Protein AF-A0A7C3MNR9-F1 (afdb_monomer_lite)

Sequence (258 aa):
MAAGQYAAAHRELATLLTNPQSLSPAELREARDDLCLTEHKIGAPEYPLAAQRQTCLIAAREPGSQSGPIVAAIEGSMRSAAANRVEQALRRNDVVEAEDAAIEYQALPGGDPALIADWSRRMWRIVHRMIVVPGTKRRHASVSRTVAKLRKRYEVQHRMTRAAFLRWVVEHGTVNRVPLYSEVSLGRSILKLAVRKSDLSTASLNLTRFTTVNDAMAARCGCDARTEVSVAETHFPLYLVTLDPEVGGSEALLLPHQ

Foldseek 3Di:
DDLVVLVVLLVVLVVVVVCLVVDDLVRSLVSLLSNLVSLLSNDPPVRDLVNSLVSLVVSVVRPPHPSVVVNVVSLVVLLVVLLVQLVVCLVVLNLASNVVSLVSNVVGPPRDLVSLQVSQVSNVVSVVVVPPPDDDVVVVVLLLVLLVVLLVVLVPLLPDDPVRLQVVLQVLCADPNRGQFPDWDDDLQEIETEGEPVCLVVCVVPQVSLQNSQSSSCNNNSDFHKYFYAHPVRRHTAWIWTDDSVVSTIDIDGDDYD

pLDDT: mean 91.64, std 8.65, range [46.69, 98.31]

Radius of gyration: 26.22 Å; chains: 1; bounding box: 56×40×69 Å

Structure (mmCIF, N/CA/C/O backbone):
data_AF-A0A7C3MNR9-F1
#
_entry.id   AF-A0A7C3MNR9-F1
#
loop_
_atom_site.group_PDB
_atom_site.id
_atom_site.type_symbol
_atom_site.label_atom_id
_atom_site.label_alt_id
_atom_site.label_comp_id
_atom_site.label_asym_id
_atom_site.label_entity_id
_atom_site.label_seq_id
_atom_site.pdbx_PDB_ins_code
_atom_site.Cartn_x
_atom_site.Cartn_y
_atom_site.Cartn_z
_atom_site.occupancy
_atom_site.B_iso_or_equiv
_atom_site.auth_seq_id
_atom_site.auth_comp_id
_atom_site.auth_asym_id
_atom_site.auth_atom_id
_atom_site.pdbx_PDB_model_num
ATOM 1 N N . MET A 1 1 ? -17.786 -15.259 36.373 1.00 52.50 1 MET A N 1
ATOM 2 C CA . MET A 1 1 ? -19.144 -14.941 35.886 1.00 52.50 1 MET A CA 1
ATOM 3 C C . MET A 1 1 ? -19.376 -15.706 34.596 1.00 52.50 1 MET A C 1
ATOM 5 O O . MET A 1 1 ? -18.467 -15.762 33.776 1.00 52.50 1 MET A O 1
ATOM 9 N N . ALA A 1 2 ? -20.520 -16.375 34.465 1.00 60.62 2 ALA A N 1
ATOM 10 C CA . ALA A 1 2 ? -20.854 -17.172 33.280 1.00 60.62 2 ALA A CA 1
ATOM 11 C C . ALA A 1 2 ? -21.335 -16.261 32.133 1.00 60.62 2 ALA A C 1
ATOM 13 O O . ALA A 1 2 ? -21.914 -15.212 32.403 1.00 60.62 2 ALA A O 1
ATOM 14 N N . ALA A 1 3 ? -21.149 -16.659 30.868 1.00 63.09 3 ALA A N 1
ATOM 15 C CA . ALA A 1 3 ? -21.520 -15.863 29.683 1.00 63.09 3 ALA A CA 1
ATOM 16 C C . ALA A 1 3 ? -22.968 -15.317 29.715 1.00 63.09 3 ALA A C 1
ATOM 18 O O . ALA A 1 3 ? -23.213 -14.178 29.323 1.00 63.09 3 ALA A O 1
ATOM 19 N N . GLY A 1 4 ? -23.918 -16.079 30.272 1.00 68.88 4 GLY A N 1
ATOM 20 C CA . 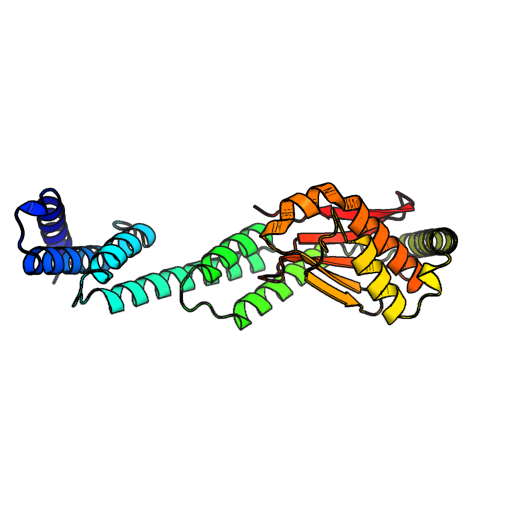GLY A 1 4 ? -25.315 -15.648 30.420 1.00 68.88 4 GLY A CA 1
ATOM 21 C C . GLY A 1 4 ? -25.526 -14.439 31.345 1.00 68.88 4 GLY A C 1
ATOM 22 O O . GLY A 1 4 ? -26.475 -13.687 31.149 1.00 68.88 4 GLY A O 1
ATOM 23 N N . GLN A 1 5 ? -24.631 -14.209 32.314 1.00 84.94 5 GLN A N 1
ATOM 24 C CA . GLN A 1 5 ? -24.690 -13.040 33.204 1.00 84.94 5 GLN A CA 1
ATOM 25 C C . GLN A 1 5 ? -24.271 -11.760 32.469 1.00 84.94 5 GLN A C 1
ATOM 27 O O . GLN A 1 5 ? -24.897 -10.720 32.648 1.00 84.94 5 GLN A O 1
ATOM 32 N N . TYR A 1 6 ? -23.276 -11.848 31.579 1.00 87.50 6 TYR A N 1
ATOM 33 C CA . TYR A 1 6 ? -22.842 -10.708 30.767 1.00 87.50 6 TYR A CA 1
ATOM 34 C C . TYR A 1 6 ? -23.896 -10.292 29.737 1.00 87.50 6 TYR A C 1
ATOM 36 O O . TYR A 1 6 ? -24.103 -9.102 29.536 1.00 87.50 6 TYR A O 1
ATOM 44 N N . ALA A 1 7 ? -24.611 -11.245 29.131 1.00 88.62 7 ALA A N 1
ATOM 45 C CA . ALA A 1 7 ? -25.688 -10.937 28.187 1.00 88.62 7 ALA A CA 1
ATOM 46 C C . ALA A 1 7 ? -26.893 -10.242 28.850 1.00 88.62 7 ALA A C 1
ATOM 48 O O . ALA A 1 7 ? -27.539 -9.394 28.235 1.00 88.62 7 ALA A O 1
ATOM 49 N N . ALA A 1 8 ? -27.215 -10.589 30.101 1.00 90.31 8 ALA A N 1
ATOM 50 C CA . ALA A 1 8 ? -28.245 -9.888 30.866 1.00 90.31 8 ALA A CA 1
ATOM 51 C C . ALA A 1 8 ? -27.805 -8.457 31.212 1.00 90.31 8 ALA A C 1
ATOM 53 O O . ALA A 1 8 ? -28.518 -7.518 30.866 1.00 90.31 8 ALA A O 1
ATOM 54 N N . ALA A 1 9 ? -26.601 -8.306 31.775 1.00 91.06 9 ALA A N 1
ATOM 55 C CA . ALA A 1 9 ? -26.025 -7.005 32.114 1.00 91.06 9 ALA A CA 1
ATOM 56 C C . ALA A 1 9 ? -25.913 -6.082 30.890 1.00 91.06 9 ALA A C 1
ATOM 58 O O . ALA A 1 9 ? -26.264 -4.910 30.968 1.00 91.06 9 ALA A O 1
ATOM 59 N N . HIS A 1 10 ? -25.507 -6.617 29.732 1.00 93.88 10 HIS A N 1
ATOM 60 C CA . HIS A 1 10 ? -25.455 -5.861 28.478 1.00 93.88 10 HIS A CA 1
ATOM 61 C C . HIS A 1 10 ? -26.803 -5.224 28.135 1.00 93.88 10 HIS A C 1
ATOM 63 O O . HIS A 1 10 ? -26.864 -4.028 27.869 1.00 93.88 10 HIS A O 1
ATOM 69 N N . ARG A 1 11 ? -27.898 -5.995 28.185 1.00 93.25 11 ARG A N 1
ATOM 70 C CA . ARG A 1 11 ? -29.237 -5.486 27.844 1.00 93.25 11 ARG A CA 1
ATOM 71 C C . ARG A 1 11 ? -29.691 -4.381 28.789 1.00 93.25 11 ARG A C 1
ATOM 73 O O . ARG A 1 11 ? -30.298 -3.410 28.338 1.00 93.25 11 ARG A O 1
ATOM 80 N N . GLU A 1 12 ? -29.398 -4.521 30.077 1.00 93.00 12 GLU A N 1
ATOM 81 C CA . GLU A 1 12 ? -29.705 -3.502 31.083 1.00 93.00 12 GLU A CA 1
ATOM 82 C C . GLU A 1 12 ? -28.927 -2.211 30.807 1.00 93.00 12 GLU A C 1
ATOM 84 O O . GLU A 1 12 ? -29.530 -1.143 30.711 1.00 93.00 12 GLU A O 1
ATOM 89 N N . LEU A 1 13 ? -27.617 -2.314 30.571 1.00 94.00 13 LEU A N 1
ATOM 90 C CA . LEU A 1 13 ? -26.744 -1.176 30.270 1.00 94.00 13 LEU A CA 1
ATOM 91 C C . LEU A 1 13 ? -27.108 -0.496 28.947 1.00 94.00 13 LEU A C 1
ATOM 93 O O . LEU A 1 13 ? -27.194 0.729 28.885 1.00 94.00 13 LEU A O 1
ATOM 97 N N . ALA A 1 14 ? -27.381 -1.272 27.897 1.00 93.06 14 ALA A N 1
ATOM 98 C CA . ALA A 1 14 ? -27.813 -0.752 26.605 1.00 93.06 14 ALA A CA 1
ATOM 99 C C . ALA A 1 14 ? -29.142 0.010 26.722 1.00 93.06 14 ALA A C 1
ATOM 101 O O . ALA A 1 14 ? -29.297 1.061 26.105 1.00 93.06 14 ALA A O 1
ATOM 102 N N . THR A 1 15 ? -30.069 -0.483 27.552 1.00 93.44 15 THR A N 1
ATOM 103 C CA . THR A 1 15 ? -31.338 0.201 27.847 1.00 93.44 15 THR A CA 1
ATOM 104 C C . THR A 1 15 ? -31.106 1.471 28.663 1.00 93.44 15 THR A C 1
ATOM 106 O O . THR A 1 15 ? -31.667 2.516 28.353 1.00 93.44 15 THR A O 1
ATOM 109 N N . LEU A 1 16 ? -30.246 1.422 29.681 1.00 92.06 16 LEU A N 1
ATOM 110 C CA . LEU A 1 16 ? -29.907 2.583 30.505 1.00 92.06 16 LEU A CA 1
ATOM 111 C C . LEU A 1 16 ? -29.307 3.719 29.659 1.00 92.06 16 LEU A C 1
ATOM 113 O O . LEU A 1 16 ? -29.646 4.891 29.827 1.00 92.06 16 LEU A O 1
ATOM 117 N N . LEU A 1 17 ? -28.461 3.361 28.692 1.00 92.50 17 LEU A N 1
ATOM 118 C CA . LEU A 1 17 ? -27.771 4.297 27.810 1.00 92.50 17 LEU A CA 1
ATOM 119 C C . LEU A 1 17 ? -28.651 4.886 26.696 1.00 92.50 17 LEU A C 1
ATOM 121 O O . LEU A 1 17 ? -28.181 5.784 25.994 1.00 92.50 17 LEU A O 1
ATOM 125 N N . THR A 1 18 ? -29.920 4.479 26.546 1.00 92.69 18 THR A N 1
ATOM 126 C CA . THR A 1 18 ? -30.845 5.170 25.625 1.00 92.69 18 THR A CA 1
ATOM 127 C C . THR A 1 18 ? -31.289 6.533 26.152 1.00 92.69 18 THR A C 1
ATOM 129 O O . THR A 1 18 ? -31.666 7.391 25.359 1.00 92.69 18 THR A O 1
ATOM 132 N N . ASN A 1 19 ? -31.218 6.756 27.470 1.00 90.69 19 ASN A N 1
ATOM 133 C CA . ASN A 1 19 ? -31.565 8.023 28.120 1.00 90.69 19 ASN A CA 1
ATOM 134 C C . ASN A 1 19 ? -30.375 8.580 28.925 1.00 90.69 19 ASN A C 1
ATOM 136 O O . ASN A 1 19 ? -30.468 8.749 30.137 1.00 90.69 19 ASN A O 1
ATOM 140 N N . PRO A 1 20 ? -29.245 8.924 28.282 1.00 87.25 20 PRO A N 1
ATOM 141 C CA . PRO A 1 20 ? -28.016 9.290 28.992 1.00 87.25 20 PRO A CA 1
ATOM 1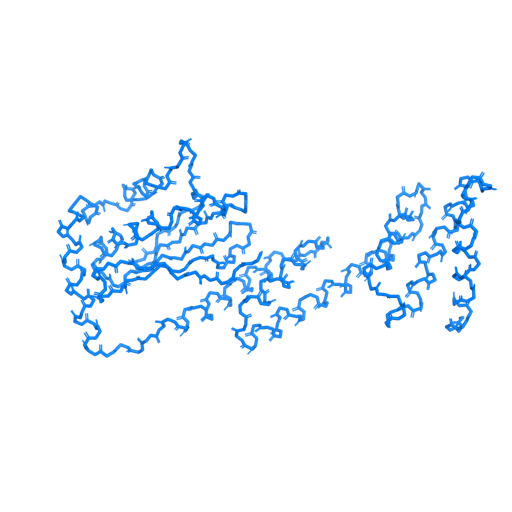42 C C . PRO A 1 20 ? -28.147 10.573 29.828 1.00 87.25 20 PRO A C 1
ATOM 144 O O . PRO A 1 20 ? -27.340 10.804 30.720 1.00 87.25 20 PRO A O 1
ATOM 147 N N . GLN A 1 21 ? -29.160 11.405 29.561 1.00 89.44 21 GLN A N 1
ATOM 148 C CA . GLN A 1 21 ? -29.430 12.640 30.305 1.00 89.44 21 GLN A CA 1
ATOM 149 C C . GLN A 1 21 ? -29.954 12.394 31.727 1.00 89.44 21 GLN A C 1
ATOM 151 O O . GLN A 1 21 ? -29.902 13.306 32.547 1.00 89.44 21 GLN A O 1
ATOM 156 N N . SER A 1 22 ? -30.463 11.193 32.026 1.00 90.94 22 SER A N 1
ATOM 157 C CA . SER A 1 22 ? -30.906 10.836 33.379 1.00 90.94 22 SER A CA 1
ATOM 158 C C . SER A 1 22 ? -29.771 10.341 34.276 1.00 90.94 22 SER A C 1
ATOM 160 O O . SER A 1 22 ? -30.024 10.036 35.437 1.00 90.94 22 SER A O 1
ATOM 162 N N . LEU A 1 23 ? -28.550 10.226 33.746 1.00 91.50 23 LEU A N 1
ATOM 163 C CA . LEU A 1 23 ? -27.373 9.760 34.473 1.00 91.50 23 LEU A CA 1
ATOM 164 C C . LEU A 1 23 ? -26.479 10.941 34.841 1.00 91.50 23 LEU A C 1
ATOM 166 O O . LEU A 1 23 ? -26.273 11.861 34.045 1.00 91.50 23 LEU A O 1
ATOM 170 N N . SER A 1 24 ? -25.883 10.891 36.029 1.00 93.75 24 SER A N 1
ATOM 171 C CA . SER A 1 24 ? -24.751 11.758 36.343 1.00 93.75 24 SER A CA 1
ATOM 172 C C . SER A 1 24 ? -23.553 11.430 35.435 1.00 93.75 24 SER A C 1
ATOM 174 O O . SER A 1 24 ? -23.455 10.323 34.899 1.00 93.75 24 SER A O 1
ATOM 176 N N . PRO A 1 25 ? -22.579 12.346 35.280 1.00 92.94 25 PRO A N 1
ATOM 177 C CA . PRO A 1 25 ? -21.381 12.069 34.485 1.00 92.94 25 PRO A CA 1
ATOM 178 C C . PRO A 1 25 ? -20.604 10.822 34.941 1.00 92.94 25 PRO A C 1
ATOM 180 O O . PRO A 1 25 ? -20.040 10.109 34.115 1.00 92.94 25 PRO A O 1
ATOM 183 N N . ALA A 1 26 ? -20.587 10.539 36.249 1.00 93.12 26 ALA A N 1
ATOM 184 C CA . ALA A 1 26 ? -19.913 9.365 36.799 1.00 93.12 26 ALA A CA 1
ATOM 185 C C . ALA A 1 26 ? -20.648 8.061 36.448 1.00 93.12 26 ALA A C 1
ATOM 187 O O . ALA A 1 26 ? -20.003 7.120 35.989 1.00 93.12 26 ALA A O 1
ATOM 188 N N . GLU A 1 27 ? -21.976 8.037 36.595 1.00 93.75 27 GLU A N 1
ATOM 189 C CA . GLU A 1 27 ? -22.816 6.882 36.240 1.00 93.75 27 GLU A CA 1
ATOM 190 C C . GLU A 1 27 ? -22.802 6.624 34.733 1.00 93.75 27 GLU A C 1
ATOM 192 O O . GLU A 1 27 ? -22.721 5.481 34.299 1.00 93.75 27 GLU A O 1
ATOM 197 N N . LEU A 1 28 ? -22.828 7.682 33.916 1.00 93.56 28 LEU A N 1
ATOM 198 C CA . LEU A 1 28 ? -22.731 7.556 32.464 1.00 93.56 28 LEU A CA 1
ATOM 199 C C . LEU A 1 28 ? -21.400 6.926 32.043 1.00 93.56 28 LEU A C 1
ATOM 201 O O . LEU A 1 28 ? -21.375 6.070 31.158 1.00 93.56 28 LEU A O 1
ATOM 205 N N . ARG A 1 29 ? -20.294 7.346 32.667 1.00 95.12 29 ARG A N 1
ATOM 206 C CA . ARG A 1 29 ? -18.973 6.764 32.420 1.00 95.12 29 ARG A CA 1
ATOM 207 C C . ARG A 1 29 ? -18.936 5.290 32.818 1.00 95.12 29 ARG A C 1
ATOM 209 O O . ARG A 1 29 ? -18.507 4.476 32.010 1.00 95.12 29 ARG A O 1
ATOM 216 N N . GLU A 1 30 ? -19.388 4.958 34.026 1.00 95.19 30 GLU A N 1
ATOM 217 C CA . GLU A 1 30 ? -19.418 3.578 34.528 1.00 95.19 30 GLU A 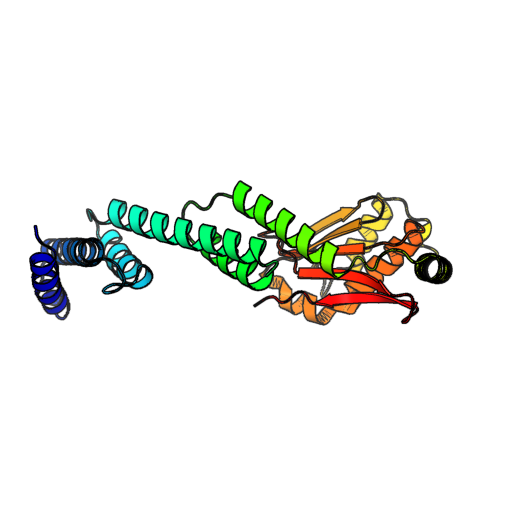CA 1
ATOM 218 C C . GLU A 1 30 ? -20.286 2.683 33.636 1.00 95.19 30 GLU A C 1
ATOM 220 O O . GLU A 1 30 ? -19.815 1.656 33.158 1.00 95.19 30 GLU A O 1
ATOM 225 N N . ALA A 1 31 ? -21.485 3.142 33.265 1.00 95.00 31 ALA A N 1
ATOM 226 C CA . ALA A 1 31 ? -22.369 2.407 32.367 1.00 95.00 31 ALA A CA 1
ATOM 227 C C . ALA A 1 31 ? -21.737 2.147 30.987 1.00 95.00 31 ALA A C 1
ATOM 229 O O . ALA A 1 31 ? -21.936 1.084 30.399 1.00 95.00 31 ALA A O 1
ATOM 230 N N . ARG A 1 32 ? -20.961 3.100 30.450 1.00 96.12 32 ARG A N 1
ATOM 231 C CA . ARG A 1 32 ? -20.233 2.916 29.182 1.00 96.12 32 ARG A CA 1
ATOM 232 C C . ARG A 1 32 ? -19.051 1.960 29.317 1.00 96.12 32 ARG A C 1
ATOM 234 O O . ARG A 1 32 ? -18.838 1.152 28.413 1.00 96.12 32 ARG A O 1
ATOM 241 N N . ASP A 1 33 ? -18.299 2.045 30.412 1.00 96.38 33 ASP A N 1
ATOM 242 C CA . ASP A 1 33 ? -17.196 1.124 30.697 1.00 96.38 33 ASP A CA 1
ATOM 243 C C . ASP A 1 33 ? -17.703 -0.314 30.862 1.00 96.38 33 ASP A C 1
ATOM 245 O O . ASP A 1 33 ? -17.159 -1.242 30.258 1.00 96.38 33 ASP A O 1
ATOM 249 N N . ASP A 1 34 ? -18.806 -0.496 31.583 1.00 96.19 34 ASP A N 1
ATOM 250 C CA . ASP A 1 34 ? -19.431 -1.801 31.762 1.00 96.19 34 ASP A CA 1
ATOM 251 C C . ASP A 1 34 ? -20.048 -2.327 30.461 1.00 96.19 34 ASP A C 1
ATOM 253 O O . ASP A 1 34 ? -19.974 -3.528 30.178 1.00 96.19 34 ASP A O 1
ATOM 257 N N . LEU A 1 35 ? -20.603 -1.452 29.612 1.00 96.44 35 LEU A N 1
ATOM 258 C CA . LEU A 1 35 ? -21.085 -1.864 28.294 1.00 96.44 35 LEU A CA 1
ATOM 259 C C . LEU A 1 35 ? -19.920 -2.377 27.430 1.00 96.44 35 LEU A C 1
ATOM 261 O O . LEU A 1 35 ? -20.009 -3.462 26.860 1.00 96.44 35 LEU A O 1
ATOM 265 N N . CYS A 1 36 ? -18.795 -1.658 27.400 1.00 97.12 36 CYS A N 1
ATOM 266 C CA . CYS A 1 36 ? -17.575 -2.124 26.737 1.00 97.12 36 CYS A CA 1
ATOM 267 C C . CYS A 1 36 ? -17.110 -3.487 27.278 1.00 97.12 36 CYS A C 1
ATOM 269 O O . CYS A 1 36 ? -16.817 -4.409 26.509 1.00 97.12 36 CYS A O 1
ATOM 271 N N . LEU A 1 37 ? -17.065 -3.641 28.605 1.00 96.25 37 LEU A N 1
ATOM 272 C CA . LEU A 1 37 ? -16.650 -4.884 29.246 1.00 96.25 37 LEU A CA 1
ATOM 273 C C . LEU A 1 37 ? -17.578 -6.049 28.888 1.00 96.25 37 LEU A C 1
ATOM 275 O O . LEU A 1 37 ? -17.091 -7.136 28.572 1.00 96.25 37 LEU A O 1
ATOM 279 N N . THR A 1 38 ? -18.894 -5.846 28.940 1.00 95.81 38 THR A N 1
ATOM 280 C CA . THR A 1 38 ? -19.872 -6.900 28.640 1.00 95.81 38 THR A CA 1
ATOM 281 C C . THR A 1 38 ? -19.772 -7.354 27.186 1.00 95.81 38 THR A C 1
ATOM 283 O O . THR A 1 38 ? -19.660 -8.558 26.957 1.00 95.81 38 THR A O 1
ATOM 286 N N . GLU A 1 39 ? -19.695 -6.438 26.216 1.00 95.38 39 GLU A N 1
ATOM 287 C CA . GLU A 1 39 ? -19.507 -6.793 24.799 1.00 95.38 39 GLU A CA 1
ATOM 288 C C . GLU A 1 39 ? -18.196 -7.553 24.566 1.00 95.38 39 GLU A C 1
ATOM 290 O O . GLU A 1 39 ? -18.175 -8.562 23.858 1.00 95.38 39 GLU A O 1
ATOM 295 N N . HIS A 1 40 ? -17.111 -7.130 25.220 1.00 95.31 40 HIS A N 1
ATOM 296 C CA . HIS A 1 40 ? -15.825 -7.815 25.133 1.00 95.31 40 HIS A CA 1
ATOM 297 C C . HIS A 1 40 ? -15.849 -9.225 25.746 1.00 95.31 40 HIS A C 1
ATOM 299 O O . HIS A 1 40 ? -15.234 -10.148 25.209 1.00 95.31 40 HIS A O 1
ATOM 305 N N . LYS A 1 41 ? -16.548 -9.415 26.874 1.00 94.88 41 LYS A N 1
ATOM 306 C CA . LYS A 1 41 ? -16.654 -10.719 27.552 1.00 94.88 41 LYS A CA 1
ATOM 307 C C . LYS A 1 41 ? -17.597 -11.689 26.853 1.00 94.88 41 LYS A C 1
ATOM 309 O O . LYS A 1 41 ? -17.367 -12.891 26.957 1.00 94.88 41 LYS A O 1
ATOM 314 N N . ILE A 1 42 ? -18.625 -11.190 26.169 1.00 93.06 42 ILE A N 1
ATOM 315 C CA . ILE A 1 42 ? -19.472 -12.017 25.302 1.00 93.06 42 ILE A CA 1
ATOM 316 C C . ILE A 1 42 ? -18.670 -12.428 24.062 1.00 93.06 42 ILE A C 1
ATOM 318 O O . ILE A 1 42 ? -18.597 -13.613 23.753 1.00 93.06 42 ILE A O 1
ATOM 322 N N . GLY A 1 43 ? -17.989 -11.475 23.422 1.00 92.12 43 GLY A N 1
ATOM 323 C CA . GLY A 1 43 ? -17.091 -11.754 22.308 1.00 92.12 43 GLY A CA 1
ATOM 324 C C . GLY A 1 43 ? -17.807 -12.019 20.979 1.00 92.12 43 GLY A C 1
ATOM 325 O O . GLY A 1 43 ? -19.013 -11.831 20.839 1.00 92.12 43 GLY A O 1
ATOM 326 N N . ALA A 1 44 ? -17.030 -12.421 19.974 1.00 88.56 44 ALA A N 1
ATOM 327 C CA . ALA A 1 44 ? -17.533 -12.802 18.654 1.00 88.56 44 ALA A CA 1
ATOM 328 C C . ALA A 1 44 ? -17.969 -14.288 18.636 1.00 88.56 44 ALA A C 1
ATOM 330 O O . ALA A 1 44 ? -17.336 -15.091 19.325 1.00 88.56 44 ALA A O 1
ATOM 331 N N . PRO A 1 45 ? -18.942 -14.688 17.788 1.00 88.50 45 PRO A N 1
ATOM 332 C CA . PRO A 1 45 ? -19.584 -13.887 16.740 1.00 88.50 45 PRO A CA 1
ATOM 333 C C . PRO A 1 45 ? -20.710 -12.961 17.218 1.00 88.50 45 PRO A C 1
ATOM 335 O O . PRO A 1 45 ? -21.082 -12.069 16.460 1.00 88.50 45 PRO A O 1
ATOM 338 N N . GLU A 1 46 ? -21.230 -13.139 18.434 1.00 90.94 46 GLU A N 1
ATOM 339 C CA . GLU A 1 46 ? -22.382 -12.394 18.960 1.00 90.94 46 GLU A CA 1
ATOM 340 C C . GLU A 1 46 ? -22.152 -10.877 18.930 1.00 90.94 46 GLU A C 1
ATOM 342 O O . GLU A 1 46 ? -23.031 -10.128 18.509 1.00 90.94 46 GLU A O 1
ATOM 347 N N . TYR A 1 47 ? -20.945 -10.437 19.293 1.00 90.38 47 TYR A N 1
ATOM 348 C CA . TYR A 1 47 ? -20.470 -9.069 19.111 1.00 90.38 47 TYR A CA 1
ATOM 349 C C . TYR A 1 47 ? -19.234 -9.067 18.207 1.00 90.38 47 TYR A C 1
ATOM 351 O O . TYR A 1 47 ? -18.147 -9.451 18.643 1.00 90.38 47 TYR A O 1
ATOM 359 N N . PRO A 1 48 ? -19.341 -8.620 16.944 1.00 93.75 48 PRO A N 1
ATOM 360 C CA . PRO A 1 48 ? -18.185 -8.483 16.065 1.00 93.75 48 PRO A CA 1
ATOM 361 C C . PRO A 1 48 ? -17.135 -7.524 16.643 1.00 93.75 48 PRO A C 1
ATOM 363 O O . PRO A 1 48 ? -17.481 -6.513 17.253 1.00 93.75 48 PRO A O 1
ATOM 366 N N . LEU A 1 49 ? -15.847 -7.780 16.386 1.00 93.69 49 LEU A N 1
ATOM 367 C CA . LEU A 1 49 ? -14.747 -6.957 16.919 1.00 93.69 49 LEU A CA 1
ATOM 368 C C . LEU A 1 49 ? -14.881 -5.465 16.571 1.00 93.69 49 LEU A C 1
ATOM 370 O O . LEU A 1 49 ? -14.530 -4.618 17.386 1.00 93.69 49 LEU A O 1
ATOM 374 N N . ALA A 1 50 ? -15.417 -5.131 15.392 1.00 92.00 50 ALA A N 1
ATOM 375 C CA . ALA A 1 50 ? -15.658 -3.744 14.996 1.00 92.00 50 ALA A CA 1
ATOM 376 C C . ALA A 1 50 ? -16.708 -3.049 15.884 1.00 92.00 50 ALA A C 1
ATOM 378 O O . ALA A 1 50 ? -16.521 -1.888 16.246 1.00 92.00 50 ALA A O 1
ATOM 379 N N . ALA A 1 51 ? -17.770 -3.768 16.268 1.00 93.81 51 ALA A N 1
ATOM 380 C CA . ALA A 1 51 ? -18.794 -3.262 17.179 1.00 93.81 51 ALA A CA 1
ATOM 381 C C . ALA A 1 51 ? -18.212 -3.073 18.587 1.00 93.81 51 ALA A C 1
ATOM 383 O O . ALA A 1 51 ? -18.257 -1.962 19.109 1.00 93.81 51 ALA A O 1
ATOM 384 N N . GLN A 1 52 ? -17.537 -4.103 19.120 1.00 95.75 52 GLN A N 1
ATOM 385 C CA . GLN A 1 52 ? -16.862 -4.018 20.421 1.00 95.75 52 GLN A CA 1
ATOM 386 C C . GLN A 1 52 ? -15.883 -2.833 20.467 1.00 95.75 52 GLN A C 1
ATOM 388 O O . GLN A 1 52 ? -15.881 -2.046 21.413 1.00 95.75 52 GLN A O 1
ATOM 393 N N . ARG A 1 53 ? -15.057 -2.666 19.419 1.00 95.81 53 ARG A N 1
ATOM 394 C CA . ARG A 1 53 ? -14.083 -1.570 19.325 1.00 95.81 53 ARG A CA 1
ATOM 395 C C . ARG A 1 53 ? -14.772 -0.214 19.388 1.00 95.81 53 ARG A C 1
ATOM 397 O O . ARG A 1 53 ? -14.287 0.671 20.086 1.00 95.81 53 ARG A O 1
ATOM 404 N N . GLN A 1 54 ? -15.874 -0.040 18.665 1.00 95.56 54 GLN A N 1
ATOM 405 C CA . GLN A 1 54 ? -16.593 1.227 18.633 1.00 95.56 54 GLN A CA 1
ATOM 406 C C . GLN A 1 54 ? -17.176 1.577 20.007 1.00 95.56 54 GLN A C 1
ATOM 408 O O . GLN A 1 54 ? -16.958 2.692 20.484 1.00 95.56 54 GLN A O 1
ATOM 413 N N . THR A 1 55 ? -17.848 0.630 20.665 1.00 96.19 55 THR A N 1
ATOM 414 C CA . THR A 1 55 ? -18.392 0.805 22.021 1.00 96.19 55 THR A CA 1
ATOM 415 C C . THR A 1 55 ? -17.291 1.169 23.016 1.00 96.19 55 THR A C 1
ATOM 417 O O . THR A 1 55 ? -17.381 2.178 23.718 1.00 96.19 55 THR A O 1
ATOM 420 N N . CYS A 1 56 ? -16.194 0.411 23.016 1.00 96.94 56 CYS A N 1
ATOM 421 C CA . CYS A 1 56 ? -15.070 0.637 23.916 1.00 96.94 56 CYS A CA 1
ATOM 422 C C . CYS A 1 56 ? -14.314 1.944 23.641 1.00 96.94 56 CYS A C 1
ATOM 424 O O . CYS A 1 56 ? -13.853 2.585 24.582 1.00 96.94 56 CYS A O 1
ATOM 426 N N . LEU A 1 57 ? -14.209 2.390 22.384 1.00 96.38 57 LEU A N 1
ATOM 427 C CA . LEU A 1 57 ? -13.627 3.695 22.055 1.00 96.38 57 LEU A CA 1
ATOM 428 C C . LEU A 1 57 ? -14.497 4.858 22.535 1.00 96.38 57 LEU A C 1
ATOM 430 O O . LEU A 1 57 ? -13.957 5.893 22.921 1.00 96.38 57 LEU A O 1
ATOM 434 N N . ILE A 1 58 ? -15.825 4.716 22.504 1.00 95.19 58 ILE A N 1
ATOM 435 C CA . ILE A 1 58 ? -16.739 5.722 23.060 1.00 95.19 58 ILE A CA 1
ATOM 436 C C . ILE A 1 58 ? -16.558 5.806 24.578 1.00 95.19 58 ILE A C 1
ATOM 438 O O . ILE A 1 58 ? -16.449 6.912 25.105 1.00 95.19 58 ILE A O 1
ATOM 442 N N . ALA A 1 59 ? -16.475 4.664 25.264 1.00 95.75 59 ALA A N 1
ATOM 443 C CA . ALA A 1 59 ? -16.220 4.612 26.701 1.00 95.75 59 ALA A CA 1
ATOM 444 C C . ALA A 1 59 ? -14.853 5.222 27.060 1.00 95.75 59 ALA A C 1
ATOM 446 O O . ALA A 1 59 ? -14.779 6.130 27.881 1.00 95.75 59 ALA A O 1
ATOM 447 N N . ALA A 1 60 ? -13.789 4.832 26.349 1.00 96.50 60 ALA A N 1
ATOM 448 C CA . ALA A 1 60 ? -12.418 5.290 26.589 1.00 96.50 60 ALA A CA 1
ATOM 449 C C . ALA A 1 60 ? -12.191 6.801 26.386 1.00 96.50 60 ALA A C 1
ATOM 451 O O . ALA A 1 60 ? -11.163 7.325 26.814 1.00 96.50 60 ALA A O 1
ATOM 452 N N . ARG A 1 61 ? -13.118 7.515 25.729 1.00 95.00 61 ARG A N 1
ATOM 453 C CA . ARG A 1 61 ? -13.068 8.982 25.594 1.00 95.00 61 ARG A CA 1
ATOM 454 C C . ARG A 1 61 ? -13.506 9.715 26.862 1.00 95.00 61 ARG A C 1
ATOM 456 O O . ARG A 1 61 ? -13.216 10.903 26.984 1.00 95.00 61 ARG A O 1
ATOM 463 N N . GLU A 1 62 ? -14.190 9.040 27.783 1.00 92.38 62 GLU A N 1
ATOM 464 C CA . GLU A 1 62 ? -14.635 9.639 29.039 1.00 92.38 62 GLU A CA 1
ATOM 465 C C . GLU A 1 62 ? -13.464 9.794 30.029 1.00 92.38 62 GLU A C 1
ATOM 467 O O . GLU A 1 62 ? -12.704 8.843 30.255 1.00 92.38 62 GLU A O 1
ATOM 472 N N . PRO A 1 63 ? -13.301 10.965 30.674 1.00 92.75 63 PRO A N 1
ATOM 473 C CA . PRO A 1 63 ? -12.267 11.164 31.682 1.00 92.75 63 PRO A CA 1
ATOM 474 C C . PRO A 1 63 ? -12.346 10.147 32.836 1.00 92.75 63 PRO A C 1
ATOM 476 O O . PRO A 1 63 ? -13.346 10.035 33.552 1.00 92.75 63 PRO A O 1
ATOM 479 N N . GLY A 1 64 ? -11.247 9.419 33.049 1.00 92.94 64 GLY A N 1
ATOM 480 C CA . GLY A 1 64 ? -11.148 8.379 34.078 1.00 92.94 64 GLY A CA 1
ATOM 481 C C . GLY A 1 64 ? -11.762 7.029 33.690 1.00 92.94 64 GLY A C 1
ATOM 482 O O . GLY A 1 64 ? -11.946 6.199 34.575 1.00 92.94 64 GLY A O 1
ATOM 483 N N . SER A 1 65 ? -12.086 6.815 32.409 1.00 95.38 65 SER A N 1
ATOM 484 C CA . SER A 1 65 ? -12.537 5.517 31.894 1.00 95.38 65 SER A CA 1
ATOM 485 C C . SER A 1 65 ? -11.492 4.413 32.096 1.00 95.38 65 SER A C 1
ATOM 487 O O . SER A 1 65 ? -10.284 4.639 31.975 1.00 95.38 65 SER A O 1
ATOM 489 N N . GLN A 1 66 ? -11.972 3.194 32.347 1.00 94.75 66 GLN A N 1
ATOM 490 C CA . GLN A 1 66 ? -11.155 1.980 32.454 1.00 94.75 66 GLN A CA 1
ATOM 491 C C . GLN A 1 66 ? -11.148 1.130 31.171 1.00 94.75 66 GLN A C 1
ATOM 493 O O . GLN A 1 66 ? -10.519 0.073 31.134 1.00 94.75 66 GLN A O 1
ATOM 498 N N . SER A 1 67 ? -11.794 1.587 30.095 1.00 96.12 67 SER A N 1
ATOM 499 C CA . SER A 1 67 ? -11.939 0.824 28.844 1.00 96.12 67 SER A CA 1
ATOM 500 C C . SER A 1 67 ? -10.673 0.776 27.977 1.00 96.12 67 SER A C 1
ATOM 502 O O . SER A 1 67 ? -10.581 -0.044 27.064 1.00 96.12 67 SER A O 1
ATOM 504 N N . GLY A 1 68 ? -9.666 1.613 28.253 1.00 95.19 68 GLY A N 1
ATOM 505 C CA . GLY A 1 68 ? -8.434 1.709 27.453 1.00 95.19 68 GLY A CA 1
ATOM 506 C C . GLY A 1 68 ? -7.709 0.369 27.209 1.00 95.19 68 GLY A C 1
ATOM 507 O O . GLY A 1 68 ? -7.434 0.036 26.055 1.00 95.19 68 GLY A O 1
ATOM 508 N N . PRO A 1 69 ? -7.432 -0.448 28.245 1.00 96.19 69 PRO A N 1
ATOM 509 C CA . PRO A 1 69 ? -6.837 -1.775 28.068 1.00 96.19 69 PRO A CA 1
ATOM 510 C C . PRO A 1 69 ? -7.693 -2.738 27.231 1.00 96.19 69 PRO A C 1
ATOM 512 O O . PRO A 1 69 ? -7.144 -3.553 26.490 1.00 96.19 69 PRO A O 1
ATOM 515 N N . ILE A 1 70 ? -9.025 -2.635 27.310 1.00 96.88 70 ILE A N 1
ATOM 516 C CA . ILE A 1 70 ? -9.944 -3.463 26.515 1.00 96.88 70 ILE A CA 1
ATOM 517 C C . ILE A 1 70 ? -9.878 -3.053 25.040 1.00 96.88 70 ILE A C 1
ATOM 519 O O . ILE A 1 70 ? -9.752 -3.920 24.175 1.00 96.88 70 ILE A O 1
ATOM 523 N N . VAL A 1 71 ? -9.860 -1.744 24.748 1.00 96.94 71 VAL A N 1
ATOM 524 C CA . VAL A 1 71 ? -9.627 -1.224 23.388 1.00 96.94 71 VAL A CA 1
ATOM 525 C C . VAL A 1 71 ? -8.331 -1.797 22.817 1.00 96.94 71 VAL A C 1
ATOM 527 O O . VAL A 1 71 ? -8.346 -2.359 21.723 1.00 96.94 71 VAL A O 1
ATOM 530 N N . ALA A 1 72 ? -7.230 -1.730 23.570 1.00 95.38 72 ALA A N 1
ATOM 531 C CA . ALA A 1 72 ? -5.937 -2.246 23.122 1.00 95.38 72 ALA A CA 1
ATOM 532 C C . ALA A 1 72 ? -5.969 -3.762 22.835 1.00 95.38 72 ALA A C 1
ATOM 534 O O . ALA A 1 72 ? -5.376 -4.217 21.853 1.00 95.38 72 ALA A O 1
ATOM 535 N N . ALA A 1 73 ? -6.686 -4.549 23.645 1.00 95.75 73 ALA A N 1
ATOM 536 C CA . ALA A 1 73 ? -6.850 -5.988 23.431 1.00 95.75 73 ALA A CA 1
ATOM 537 C C . ALA A 1 73 ? -7.686 -6.313 22.177 1.00 95.75 73 ALA A C 1
ATOM 539 O O . ALA A 1 73 ? -7.329 -7.210 21.402 1.00 95.75 73 ALA A O 1
ATOM 540 N N . ILE A 1 74 ? -8.772 -5.567 21.943 1.00 96.38 74 ILE A N 1
ATOM 541 C CA . ILE A 1 74 ? -9.611 -5.703 20.743 1.00 96.38 74 ILE A CA 1
ATOM 542 C C . ILE A 1 74 ? -8.803 -5.332 19.495 1.00 96.38 74 ILE A C 1
ATOM 544 O O . ILE A 1 74 ? -8.763 -6.106 18.539 1.00 96.38 74 ILE A O 1
ATOM 548 N N . GLU A 1 75 ? -8.104 -4.196 19.511 1.00 95.81 75 GLU A N 1
ATOM 549 C CA . GLU A 1 75 ? -7.261 -3.755 18.395 1.00 95.81 75 GLU A CA 1
ATOM 550 C C . GLU A 1 75 ? -6.111 -4.729 18.122 1.00 95.81 75 GLU A C 1
ATOM 552 O O . GLU A 1 75 ? -5.813 -5.014 16.962 1.00 95.81 75 GLU A O 1
ATOM 557 N N . GLY A 1 76 ? -5.510 -5.309 19.167 1.00 96.00 76 GLY A N 1
ATOM 558 C CA . GLY A 1 76 ? -4.542 -6.397 19.034 1.00 96.00 76 GLY A CA 1
ATOM 559 C C . GLY A 1 76 ? -5.128 -7.616 18.318 1.00 96.00 76 GLY A C 1
ATOM 560 O O . GLY A 1 76 ? -4.520 -8.128 17.379 1.00 96.00 76 GLY A O 1
ATOM 561 N N . SER A 1 77 ? -6.341 -8.030 18.689 1.00 95.44 77 SER A N 1
ATOM 562 C CA . SER A 1 77 ? -7.036 -9.162 18.060 1.00 95.44 77 SER A CA 1
ATOM 563 C C . SER A 1 77 ? -7.386 -8.886 16.594 1.00 95.44 77 SER A C 1
ATOM 565 O O . SER A 1 77 ? -7.143 -9.728 15.728 1.00 95.44 77 SER A O 1
ATOM 567 N N . MET A 1 78 ? -7.895 -7.685 16.290 1.00 96.12 78 MET A N 1
ATOM 568 C CA . MET A 1 78 ? -8.173 -7.246 14.917 1.00 96.12 78 MET A CA 1
ATOM 569 C C . MET A 1 78 ? -6.900 -7.236 14.067 1.00 96.12 78 MET A C 1
ATOM 571 O O . MET A 1 78 ? -6.904 -7.715 12.933 1.00 96.12 78 MET A O 1
ATOM 575 N N . ARG A 1 79 ? -5.789 -6.755 14.633 1.00 96.38 79 ARG A N 1
ATOM 576 C CA . ARG A 1 79 ? -4.492 -6.705 13.958 1.00 96.38 79 ARG A CA 1
ATOM 577 C C . ARG A 1 79 ? -3.976 -8.106 13.647 1.00 96.38 79 ARG A C 1
ATOM 579 O O . ARG A 1 79 ? -3.552 -8.362 12.523 1.00 96.38 79 ARG A O 1
ATOM 586 N N . SER A 1 80 ? -4.041 -9.030 14.605 1.00 95.88 80 SER A N 1
ATOM 587 C CA . SER A 1 80 ? -3.668 -10.431 14.381 1.00 95.88 80 SER A CA 1
ATOM 588 C C . SER A 1 80 ? -4.537 -11.089 13.307 1.00 95.88 80 SER A C 1
ATOM 590 O O . SER A 1 80 ? -4.015 -11.811 12.458 1.00 95.88 80 SER A O 1
ATOM 592 N N . ALA A 1 81 ? -5.843 -10.813 13.290 1.00 95.69 81 ALA A N 1
ATOM 593 C CA . ALA A 1 81 ? -6.746 -11.323 12.260 1.00 95.69 81 ALA A CA 1
ATOM 594 C C . ALA A 1 81 ? -6.410 -10.774 10.861 1.00 95.69 81 ALA A C 1
ATOM 596 O O . ALA A 1 81 ? -6.363 -11.541 9.898 1.00 95.69 81 ALA A O 1
ATOM 597 N N . ALA A 1 82 ? -6.130 -9.472 10.746 1.00 97.12 82 ALA A N 1
ATOM 598 C CA . ALA A 1 82 ? -5.698 -8.849 9.496 1.00 97.12 82 ALA A CA 1
ATOM 599 C C . ALA A 1 82 ? -4.365 -9.438 9.004 1.00 97.12 82 ALA A C 1
ATOM 601 O O . ALA A 1 82 ? -4.285 -9.895 7.867 1.00 97.12 82 ALA A O 1
ATOM 602 N N . ALA A 1 83 ? -3.360 -9.559 9.881 1.00 97.94 83 ALA A N 1
ATOM 603 C CA . ALA A 1 83 ? -2.076 -10.176 9.541 1.00 97.94 83 ALA A CA 1
ATOM 604 C C . ALA A 1 83 ? -2.232 -11.620 9.039 1.00 97.94 83 ALA A C 1
ATOM 606 O O . ALA A 1 83 ? -1.635 -12.005 8.035 1.00 97.94 83 ALA A O 1
ATOM 607 N N . ASN A 1 84 ? -3.082 -12.414 9.697 1.00 98.06 84 ASN A N 1
ATOM 608 C CA . ASN A 1 84 ? -3.374 -13.779 9.264 1.00 98.06 84 ASN A CA 1
ATOM 609 C C . ASN A 1 84 ? -4.027 -13.823 7.876 1.00 98.06 84 ASN A C 1
ATOM 611 O O . ASN A 1 84 ? -3.698 -14.712 7.090 1.00 98.06 84 ASN A O 1
ATOM 615 N N . ARG A 1 85 ? -4.918 -12.876 7.552 1.00 97.88 85 ARG A N 1
ATOM 616 C CA . ARG A 1 85 ? -5.505 -12.770 6.207 1.00 97.88 85 ARG A CA 1
ATOM 617 C C . ARG A 1 85 ? -4.456 -12.437 5.152 1.00 97.88 85 ARG A C 1
ATOM 619 O O . ARG A 1 85 ? -4.425 -13.122 4.133 1.00 97.88 85 ARG A O 1
ATOM 626 N N . VAL A 1 86 ? -3.546 -11.497 5.426 1.00 98.00 86 VAL A N 1
ATOM 627 C CA . VAL A 1 86 ? -2.424 -11.206 4.515 1.00 98.00 86 VAL A CA 1
ATOM 628 C C . VAL A 1 86 ? -1.613 -12.473 4.246 1.00 98.00 86 VAL A C 1
ATOM 630 O O . VAL A 1 86 ? -1.366 -12.833 3.097 1.00 98.00 86 VAL A O 1
ATOM 633 N N . GLU A 1 87 ? -1.244 -13.210 5.296 1.00 98.31 87 GLU A N 1
ATOM 634 C CA . GLU A 1 87 ? -0.471 -14.445 5.152 1.00 98.31 87 GLU A CA 1
ATOM 635 C C . GLU A 1 87 ? -1.197 -15.519 4.333 1.00 98.31 87 GLU A C 1
ATOM 637 O O . GLU A 1 87 ? -0.575 -16.208 3.520 1.00 98.31 87 GLU A O 1
ATOM 642 N N . GLN A 1 88 ? -2.508 -15.665 4.518 1.00 98.25 88 GLN A N 1
ATOM 643 C CA . GLN A 1 88 ? -3.323 -16.601 3.746 1.00 98.25 88 GLN A CA 1
ATOM 644 C C . GLN A 1 88 ? -3.431 -16.192 2.272 1.00 98.25 88 GLN A C 1
ATOM 646 O O . GLN A 1 88 ? -3.216 -17.034 1.397 1.00 98.25 88 GLN A O 1
ATOM 651 N N . ALA A 1 89 ? -3.694 -14.916 1.989 1.00 97.25 89 ALA A N 1
ATOM 652 C CA . ALA A 1 89 ? -3.778 -14.384 0.633 1.00 97.25 89 ALA A CA 1
ATOM 653 C C . ALA A 1 89 ? -2.440 -14.524 -0.115 1.00 97.25 89 ALA A C 1
ATOM 655 O O . ALA A 1 89 ? -2.387 -15.079 -1.216 1.00 97.25 89 ALA A O 1
ATOM 656 N N . LEU A 1 90 ? -1.319 -14.186 0.535 1.00 96.56 90 LEU A N 1
ATOM 657 C CA . LEU A 1 90 ? 0.022 -14.372 -0.031 1.00 96.56 90 LEU A CA 1
ATOM 658 C C . LEU A 1 90 ? 0.332 -15.844 -0.350 1.00 96.56 90 LEU A C 1
ATOM 660 O O . LEU A 1 90 ? 1.012 -16.116 -1.340 1.00 96.56 90 LEU A O 1
ATOM 664 N N . ARG A 1 91 ? -0.159 -16.806 0.447 1.00 96.81 91 ARG A N 1
ATOM 665 C CA . ARG A 1 91 ? -0.023 -18.248 0.144 1.00 96.81 91 ARG A CA 1
ATOM 666 C C . ARG A 1 91 ? -0.829 -18.660 -1.087 1.00 96.81 91 ARG A C 1
ATOM 668 O O . ARG A 1 91 ? -0.372 -19.518 -1.838 1.00 96.81 91 ARG A O 1
ATOM 675 N N . ARG A 1 92 ? -1.991 -18.043 -1.307 1.00 95.88 92 ARG A N 1
ATOM 676 C CA . ARG A 1 92 ? -2.826 -18.246 -2.502 1.00 95.88 92 ARG A CA 1
ATOM 677 C C . ARG A 1 92 ? -2.329 -17.476 -3.732 1.00 95.88 92 ARG A C 1
ATOM 679 O O . ARG A 1 92 ? -2.870 -17.668 -4.813 1.00 95.88 92 ARG A O 1
ATOM 686 N N . ASN A 1 93 ? -1.267 -16.674 -3.593 1.00 93.56 93 ASN A N 1
ATOM 687 C CA . ASN A 1 93 ? -0.801 -15.706 -4.592 1.00 93.56 93 ASN A CA 1
ATOM 688 C C . ASN A 1 93 ? -1.857 -14.640 -4.949 1.00 93.56 93 ASN A C 1
ATOM 690 O O . ASN A 1 93 ? -1.787 -14.057 -6.030 1.00 93.56 93 ASN A O 1
ATOM 694 N N . ASP A 1 94 ? -2.802 -14.375 -4.047 1.00 93.06 94 ASP A N 1
ATOM 695 C CA . ASP A 1 94 ? -3.789 -13.310 -4.202 1.00 93.06 94 ASP A CA 1
ATOM 696 C C . ASP A 1 94 ? -3.183 -11.999 -3.692 1.00 93.06 94 ASP A C 1
ATOM 698 O O . ASP A 1 94 ? -3.024 -11.796 -2.488 1.00 93.06 94 ASP A O 1
ATOM 702 N N . VAL A 1 95 ? -2.738 -11.149 -4.621 1.00 92.50 95 VAL A N 1
ATOM 703 C CA . VAL A 1 95 ? -2.100 -9.869 -4.278 1.00 92.50 95 VAL A CA 1
ATOM 704 C C . VAL A 1 95 ? -3.131 -8.854 -3.787 1.00 92.50 95 VAL A C 1
ATOM 706 O O . VAL A 1 95 ? -2.804 -8.067 -2.908 1.00 92.50 95 VAL A O 1
ATOM 709 N N . VAL A 1 96 ? -4.360 -8.919 -4.302 1.00 91.31 96 VAL A N 1
ATOM 710 C CA . VAL A 1 96 ? -5.428 -7.951 -4.022 1.00 91.31 96 VAL A CA 1
ATOM 711 C C . VAL A 1 96 ? -5.913 -8.128 -2.594 1.00 91.31 96 VAL A C 1
ATOM 713 O O . VAL A 1 96 ? -5.839 -7.207 -1.790 1.00 91.31 96 VAL A O 1
ATOM 716 N N . GLU A 1 97 ? -6.292 -9.356 -2.234 1.00 93.94 97 GLU A N 1
ATOM 717 C CA . GLU A 1 97 ? -6.746 -9.652 -0.875 1.00 93.94 97 GLU A CA 1
ATOM 718 C C . GLU A 1 97 ? -5.622 -9.440 0.153 1.00 93.94 97 GLU A C 1
ATOM 720 O O . GLU A 1 97 ? -5.867 -9.019 1.286 1.00 93.94 97 GLU A O 1
ATOM 725 N N . ALA A 1 98 ? -4.369 -9.711 -0.233 1.00 96.00 98 ALA A N 1
ATOM 726 C CA . ALA A 1 98 ? -3.224 -9.456 0.630 1.00 96.00 98 ALA A CA 1
ATOM 727 C C . ALA A 1 98 ? -3.022 -7.955 0.879 1.00 96.00 98 ALA A C 1
ATOM 729 O O . ALA A 1 98 ? -2.653 -7.577 1.990 1.00 96.00 98 ALA A O 1
ATOM 730 N N . GLU A 1 99 ? -3.221 -7.113 -0.134 1.00 94.38 99 GLU A N 1
ATOM 731 C CA . GLU A 1 99 ? -3.114 -5.662 -0.012 1.00 94.38 99 GLU A CA 1
ATOM 732 C C . GLU A 1 99 ? -4.235 -5.096 0.855 1.00 94.38 99 GLU A C 1
ATOM 734 O O . GLU A 1 99 ? -3.939 -4.400 1.828 1.00 94.38 99 GLU A O 1
ATOM 739 N N . ASP A 1 100 ? -5.486 -5.468 0.579 1.00 93.62 100 ASP A N 1
ATOM 740 C CA . ASP A 1 100 ? -6.654 -5.024 1.344 1.00 93.62 100 ASP A CA 1
ATOM 741 C C . ASP A 1 100 ? -6.483 -5.342 2.837 1.00 93.62 100 ASP A C 1
ATOM 743 O O . ASP A 1 100 ? -6.577 -4.464 3.702 1.00 93.62 100 ASP A O 1
ATOM 747 N N . ALA A 1 101 ? -6.118 -6.588 3.157 1.00 95.94 101 ALA A N 1
ATOM 748 C CA . ALA A 1 101 ? -5.883 -7.005 4.535 1.00 95.94 101 ALA A CA 1
ATOM 749 C C . ALA A 1 101 ? -4.684 -6.284 5.183 1.00 95.94 101 ALA A C 1
ATOM 751 O O . ALA A 1 101 ? -4.679 -6.060 6.397 1.00 95.94 101 ALA A O 1
ATOM 752 N N . ALA A 1 102 ? -3.669 -5.901 4.405 1.00 96.12 102 ALA A N 1
ATOM 753 C CA . ALA A 1 102 ? -2.514 -5.176 4.921 1.00 96.12 102 ALA A CA 1
ATOM 754 C C . ALA A 1 102 ? -2.822 -3.688 5.165 1.00 96.12 102 ALA A C 1
ATOM 756 O O . ALA A 1 102 ? -2.325 -3.119 6.139 1.00 96.12 102 ALA A O 1
ATOM 757 N N . ILE A 1 103 ? -3.681 -3.072 4.345 1.00 93.25 103 ILE A N 1
ATOM 758 C CA . ILE A 1 103 ? -4.221 -1.726 4.583 1.00 93.25 103 ILE A CA 1
ATOM 759 C C . ILE A 1 103 ? -5.051 -1.721 5.871 1.00 93.25 103 ILE A C 1
ATOM 761 O O . ILE A 1 103 ? -4.868 -0.844 6.718 1.00 93.25 103 ILE A O 1
ATOM 765 N N . GLU A 1 104 ? -5.906 -2.729 6.070 1.00 93.62 104 GLU A N 1
ATOM 766 C CA . GLU A 1 104 ? -6.652 -2.899 7.321 1.00 93.62 104 GLU A CA 1
ATOM 767 C C . GLU A 1 104 ? -5.719 -3.058 8.533 1.00 93.62 104 GLU A C 1
ATOM 769 O O . GLU A 1 104 ? -5.928 -2.424 9.569 1.00 93.62 104 GLU A O 1
ATOM 774 N N . TYR A 1 105 ? -4.658 -3.864 8.407 1.00 96.00 105 TYR A N 1
ATOM 775 C CA . TYR A 1 105 ? -3.639 -4.019 9.448 1.00 96.00 105 TYR A CA 1
ATOM 776 C C . TYR A 1 105 ? -2.962 -2.683 9.789 1.00 96.00 105 TYR A C 1
ATOM 778 O O . TYR A 1 105 ? -2.783 -2.366 10.967 1.00 96.00 105 TYR A O 1
ATOM 786 N N . GLN A 1 106 ? -2.594 -1.897 8.773 1.00 93.62 106 GLN A N 1
ATOM 787 C CA . GLN A 1 106 ? -1.915 -0.610 8.938 1.00 93.62 106 GLN A CA 1
ATOM 788 C C . GLN A 1 106 ? -2.813 0.445 9.597 1.00 93.62 106 GLN A C 1
ATOM 790 O O . GLN A 1 106 ? -2.317 1.292 10.339 1.00 93.62 106 GLN A O 1
ATOM 795 N N . ALA A 1 107 ? -4.124 0.394 9.357 1.00 91.75 107 ALA A N 1
ATOM 796 C CA . ALA A 1 107 ? -5.084 1.320 9.952 1.00 91.75 107 ALA A CA 1
ATOM 797 C C . ALA A 1 107 ? -5.269 1.124 11.473 1.00 91.75 107 ALA A C 1
ATOM 799 O O . ALA A 1 107 ? -5.820 2.001 12.143 1.00 91.75 107 ALA A O 1
ATOM 800 N N . LEU A 1 108 ? -4.819 -0.006 12.035 1.00 92.56 108 LEU A N 1
ATOM 801 C CA . LEU A 1 108 ? -4.935 -0.315 13.461 1.00 92.56 108 LEU A CA 1
ATOM 802 C C . LEU A 1 108 ? -3.710 0.192 14.258 1.00 92.56 108 LEU A C 1
ATOM 804 O O . LEU A 1 108 ? -2.570 -0.098 13.881 1.00 92.56 108 LEU A O 1
ATOM 808 N N . PRO A 1 109 ? -3.892 0.866 15.414 1.00 91.50 109 PRO A N 1
ATOM 809 C CA . PRO A 1 109 ? -2.787 1.414 16.213 1.00 91.50 109 PRO A CA 1
ATOM 810 C C . PRO A 1 109 ? -1.796 0.345 16.665 1.00 91.50 109 PRO A C 1
ATOM 812 O O . PRO A 1 109 ? -2.220 -0.614 17.297 1.00 91.50 109 PRO A O 1
ATOM 815 N N . GLY A 1 110 ? -0.498 0.490 16.380 1.00 90.56 110 GLY A N 1
ATOM 816 C CA . GLY A 1 110 ? 0.532 -0.504 16.731 1.00 90.56 110 GLY A CA 1
ATOM 817 C C . GLY A 1 110 ? 0.863 -1.520 15.627 1.00 90.56 110 GLY A C 1
ATOM 818 O O . GLY A 1 110 ? 1.371 -2.598 15.928 1.00 90.56 110 GLY A O 1
ATOM 819 N N . GLY A 1 111 ? 0.538 -1.222 14.364 1.00 90.12 111 GLY A N 1
ATOM 820 C CA . GLY A 1 111 ? 1.025 -1.991 13.214 1.00 90.12 111 GLY A CA 1
ATOM 821 C C . GLY A 1 111 ? 2.550 -1.912 13.065 1.00 90.12 111 GLY A C 1
ATOM 822 O O . GLY A 1 111 ? 3.136 -0.842 13.222 1.00 90.12 111 GLY A O 1
ATOM 823 N N . ASP A 1 112 ? 3.187 -3.044 12.758 1.00 94.25 112 ASP A N 1
ATOM 824 C CA . ASP A 1 112 ? 4.634 -3.135 12.547 1.00 94.25 112 ASP A CA 1
ATOM 825 C C . ASP A 1 112 ? 5.013 -2.747 11.099 1.00 94.25 112 ASP A C 1
ATOM 827 O O . ASP A 1 112 ? 4.664 -3.469 10.155 1.00 94.25 112 ASP A O 1
ATOM 831 N N . PRO A 1 113 ? 5.755 -1.642 10.884 1.00 92.44 113 PRO A N 1
ATOM 832 C CA . PRO A 1 113 ? 6.186 -1.235 9.547 1.00 92.44 113 PRO A CA 1
ATOM 833 C C . PRO A 1 113 ? 7.143 -2.241 8.887 1.00 92.44 113 PRO A C 1
ATOM 835 O O . PRO A 1 113 ? 7.174 -2.336 7.658 1.00 92.44 113 PRO A O 1
ATOM 838 N N . ALA A 1 114 ? 7.906 -3.020 9.662 1.00 95.88 114 ALA A N 1
ATOM 839 C CA . A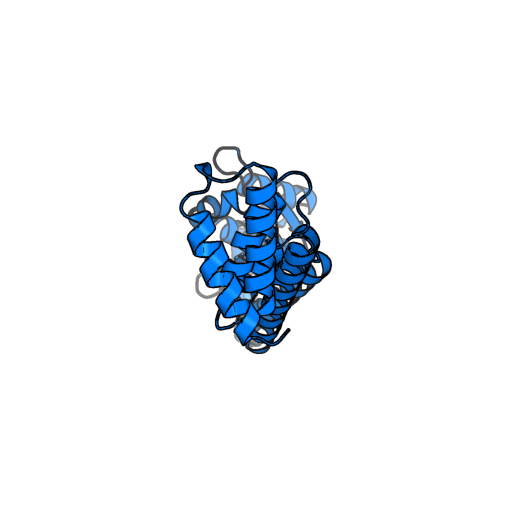LA A 1 114 ? 8.796 -4.039 9.108 1.00 95.88 114 ALA A CA 1
ATOM 840 C C . ALA A 1 114 ? 8.006 -5.189 8.467 1.00 95.88 114 ALA A C 1
ATOM 842 O O . ALA A 1 114 ? 8.407 -5.708 7.419 1.00 95.88 114 ALA A O 1
ATOM 843 N N . LEU A 1 115 ? 6.861 -5.540 9.060 1.00 96.25 115 LEU A N 1
ATOM 844 C CA . LEU A 1 115 ? 5.956 -6.558 8.539 1.00 96.25 115 LEU A CA 1
ATOM 845 C C . LEU A 1 115 ? 5.282 -6.098 7.239 1.00 96.25 115 LEU A C 1
ATOM 847 O O . LEU A 1 115 ? 5.287 -6.837 6.255 1.00 96.25 115 LEU A O 1
ATOM 851 N N . ILE A 1 116 ? 4.813 -4.846 7.186 1.00 95.75 116 ILE A N 1
ATOM 852 C CA . ILE A 1 116 ? 4.269 -4.225 5.963 1.00 95.75 116 ILE A CA 1
ATOM 853 C C . ILE A 1 116 ? 5.306 -4.256 4.833 1.00 95.75 116 ILE A C 1
ATOM 855 O O . ILE A 1 116 ? 5.009 -4.681 3.713 1.00 95.75 116 ILE A O 1
ATOM 859 N N . ALA A 1 117 ? 6.552 -3.877 5.129 1.00 95.38 117 ALA A N 1
ATOM 860 C CA . ALA A 1 117 ? 7.635 -3.921 4.153 1.00 95.38 117 ALA A CA 1
ATOM 861 C C . ALA A 1 117 ? 7.937 -5.355 3.671 1.00 95.38 117 ALA A C 1
ATOM 863 O O . ALA A 1 117 ? 8.308 -5.551 2.510 1.00 95.38 117 ALA A O 1
ATOM 864 N N . ASP A 1 118 ? 7.794 -6.370 4.530 1.00 97.50 118 ASP A N 1
ATOM 865 C CA . ASP A 1 118 ? 7.935 -7.769 4.118 1.00 97.50 118 ASP A CA 1
ATOM 866 C C . ASP A 1 118 ? 6.815 -8.236 3.192 1.00 97.50 118 ASP A C 1
ATOM 868 O O . ASP A 1 118 ? 7.087 -8.830 2.140 1.00 97.50 118 ASP A O 1
ATOM 872 N N . TRP A 1 119 ? 5.571 -7.902 3.528 1.00 97.75 119 TRP A N 1
ATOM 873 C CA . TRP A 1 119 ? 4.420 -8.185 2.681 1.00 97.75 119 TRP A CA 1
ATOM 874 C C . TRP A 1 119 ? 4.542 -7.512 1.316 1.00 97.75 119 TRP A C 1
ATOM 876 O O . TRP A 1 119 ? 4.405 -8.203 0.307 1.00 97.75 119 TRP A O 1
ATOM 886 N N . SER A 1 120 ? 4.945 -6.239 1.257 1.00 96.19 120 SER A N 1
ATOM 887 C CA . SER A 1 120 ? 5.246 -5.544 -0.004 1.00 96.19 120 SER A CA 1
ATOM 888 C C . SER A 1 120 ? 6.247 -6.332 -0.863 1.00 96.19 120 SER A C 1
ATOM 890 O O . SER A 1 120 ? 5.979 -6.646 -2.028 1.00 96.19 120 SER A O 1
ATOM 892 N N . ARG A 1 121 ? 7.386 -6.754 -0.290 1.00 96.44 121 ARG A N 1
ATOM 893 C CA . ARG A 1 121 ? 8.385 -7.561 -1.020 1.00 96.44 121 ARG A CA 1
ATOM 894 C C . ARG A 1 121 ? 7.811 -8.888 -1.518 1.00 96.44 121 ARG A C 1
ATOM 896 O O . ARG A 1 121 ? 8.206 -9.368 -2.584 1.00 96.44 121 ARG A O 1
ATOM 903 N N . ARG A 1 122 ? 6.927 -9.527 -0.749 1.00 96.88 122 ARG A N 1
ATOM 904 C CA . ARG A 1 122 ? 6.258 -10.787 -1.122 1.00 96.88 122 ARG A CA 1
ATOM 905 C C . ARG A 1 122 ? 5.255 -10.587 -2.253 1.00 96.88 122 ARG A C 1
ATOM 907 O O . ARG A 1 122 ? 5.287 -11.369 -3.201 1.00 96.88 122 ARG A O 1
ATOM 914 N N . MET A 1 123 ? 4.452 -9.529 -2.202 1.00 95.81 123 MET A N 1
ATOM 915 C CA . MET A 1 123 ? 3.526 -9.149 -3.272 1.00 95.81 123 MET A CA 1
ATOM 916 C C . MET A 1 123 ? 4.278 -8.891 -4.577 1.00 95.81 123 MET A C 1
ATOM 918 O O . MET A 1 123 ? 3.973 -9.515 -5.591 1.00 95.81 123 MET A O 1
ATOM 922 N N . TRP A 1 124 ? 5.355 -8.098 -4.546 1.00 93.69 124 TRP A N 1
ATOM 923 C CA . TRP A 1 124 ? 6.204 -7.875 -5.722 1.00 93.69 124 TRP A CA 1
ATOM 924 C C . TRP A 1 124 ? 6.794 -9.171 -6.293 1.00 93.69 124 TRP A C 1
ATOM 926 O O . TRP A 1 124 ? 6.871 -9.340 -7.509 1.00 93.69 124 TRP A O 1
ATOM 936 N N . ARG A 1 125 ? 7.185 -10.134 -5.445 1.00 93.50 125 ARG A N 1
ATOM 937 C CA . ARG A 1 125 ? 7.628 -11.462 -5.911 1.00 93.50 125 ARG A CA 1
ATOM 938 C C . ARG A 1 125 ? 6.518 -12.241 -6.615 1.00 93.50 125 ARG A C 1
ATOM 940 O O . ARG A 1 125 ? 6.811 -12.987 -7.547 1.00 93.50 125 ARG A O 1
ATOM 947 N N . ILE A 1 126 ? 5.271 -12.115 -6.170 1.00 92.31 126 ILE A N 1
ATOM 948 C CA . ILE A 1 126 ? 4.118 -12.733 -6.832 1.00 92.31 126 ILE A CA 1
ATOM 949 C C . ILE A 1 126 ? 3.876 -12.055 -8.187 1.00 92.31 126 ILE A C 1
ATOM 951 O O . ILE A 1 126 ? 3.906 -12.744 -9.204 1.00 92.31 126 ILE A O 1
ATOM 955 N N . VAL A 1 127 ? 3.759 -10.724 -8.209 1.00 90.69 127 VAL A N 1
ATOM 956 C CA . VAL A 1 127 ? 3.573 -9.909 -9.423 1.00 90.69 127 VAL A CA 1
ATOM 957 C C . VAL A 1 127 ? 4.628 -10.237 -10.482 1.00 90.69 127 VAL A C 1
ATOM 959 O O . VAL A 1 127 ? 4.300 -10.537 -11.627 1.00 90.69 127 VAL A O 1
ATOM 962 N N . HIS A 1 128 ? 5.904 -10.293 -10.097 1.00 88.44 128 HIS A N 1
ATOM 963 C CA . HIS A 1 128 ? 6.974 -10.655 -11.023 1.00 88.44 128 HIS A CA 1
ATOM 964 C C . HIS A 1 128 ? 6.817 -12.056 -11.615 1.00 88.44 128 HIS A C 1
ATOM 966 O O . HIS A 1 128 ? 7.098 -12.239 -12.795 1.00 88.44 128 HIS A O 1
ATOM 972 N N . ARG A 1 129 ? 6.360 -13.045 -10.839 1.00 85.75 129 ARG A N 1
ATOM 973 C CA . ARG A 1 129 ? 6.160 -14.410 -11.348 1.00 85.75 129 ARG A CA 1
ATOM 974 C C . ARG A 1 129 ? 5.036 -14.491 -12.379 1.00 85.75 129 ARG A C 1
ATOM 976 O O . ARG A 1 129 ? 5.163 -15.296 -13.293 1.00 85.75 129 ARG A O 1
ATOM 983 N N . MET A 1 130 ? 4.001 -13.653 -12.277 1.00 76.19 130 MET A N 1
ATOM 984 C CA . MET A 1 130 ? 2.900 -13.639 -13.252 1.00 76.19 130 MET A CA 1
ATOM 985 C C . MET A 1 130 ? 3.353 -13.219 -14.660 1.00 76.19 130 MET A C 1
ATOM 987 O O . MET A 1 130 ? 2.739 -13.615 -15.643 1.00 76.19 130 MET A O 1
ATOM 991 N N . ILE A 1 131 ? 4.436 -12.439 -14.766 1.00 71.19 131 ILE A N 1
ATOM 992 C CA . ILE A 1 131 ? 4.876 -11.808 -16.027 1.00 71.19 131 ILE A CA 1
ATOM 993 C C . ILE A 1 131 ? 6.156 -12.445 -16.584 1.00 71.19 131 ILE A C 1
ATOM 995 O O . ILE A 1 131 ? 6.545 -12.209 -17.733 1.00 71.19 131 ILE A O 1
ATOM 999 N N . VAL A 1 132 ? 6.828 -13.302 -15.807 1.00 61.47 132 VAL A N 1
ATOM 1000 C CA . VAL A 1 132 ? 7.944 -14.106 -16.318 1.00 61.47 132 VAL A CA 1
ATOM 1001 C C . VAL A 1 132 ? 7.387 -15.167 -17.268 1.00 61.47 132 VAL A C 1
ATOM 1003 O O . VAL A 1 132 ? 7.150 -16.309 -16.894 1.00 61.47 132 VAL A O 1
ATOM 1006 N N . VAL A 1 133 ? 7.236 -14.798 -18.539 1.00 55.69 133 VAL A N 1
ATOM 1007 C CA . VAL A 1 133 ? 7.189 -15.763 -19.637 1.00 55.69 133 VAL A CA 1
ATOM 1008 C C . VAL A 1 133 ? 8.611 -16.308 -19.791 1.00 55.69 133 VAL A C 1
ATOM 1010 O O . VAL A 1 133 ? 9.514 -15.509 -20.091 1.00 55.69 133 VAL A O 1
ATOM 1013 N N . PRO A 1 134 ? 8.857 -17.618 -19.580 1.00 52.00 134 PRO A N 1
ATOM 1014 C CA . PRO A 1 134 ? 10.177 -18.212 -19.745 1.00 52.00 134 PRO A CA 1
ATOM 1015 C C . PRO A 1 134 ? 10.796 -17.786 -21.076 1.00 52.00 134 PRO A C 1
ATOM 1017 O O . PRO A 1 134 ? 10.145 -17.818 -22.123 1.00 52.00 134 PRO A O 1
ATOM 1020 N N . GLY A 1 135 ? 12.048 -17.330 -21.013 1.00 55.78 135 GLY A N 1
ATOM 1021 C CA . GLY A 1 135 ? 12.774 -16.749 -22.135 1.00 55.78 135 GLY A CA 1
ATOM 1022 C C . GLY A 1 135 ? 12.982 -17.750 -23.263 1.00 55.78 135 GLY A C 1
ATOM 1023 O O . GLY A 1 135 ? 14.024 -18.393 -23.359 1.00 55.78 135 GLY A O 1
ATOM 1024 N N . THR A 1 136 ? 12.013 -17.856 -24.166 1.00 62.47 136 THR A N 1
ATOM 1025 C CA . THR A 1 136 ? 12.258 -18.480 -25.461 1.00 62.47 136 THR A CA 1
ATOM 1026 C C . THR A 1 136 ? 13.270 -17.613 -26.214 1.00 62.47 136 THR A C 1
ATOM 1028 O O . THR A 1 136 ? 13.219 -16.379 -26.161 1.00 62.47 136 THR A O 1
ATOM 1031 N N . LYS A 1 137 ? 14.198 -18.234 -26.956 1.00 69.25 137 LYS A N 1
ATOM 1032 C CA . LYS A 1 137 ? 15.173 -17.506 -27.799 1.00 69.25 137 LYS A CA 1
ATOM 1033 C C . LYS A 1 137 ? 14.486 -16.467 -28.704 1.00 69.25 137 LYS A C 1
ATOM 1035 O O . LYS A 1 137 ? 15.033 -15.395 -28.953 1.00 69.25 137 LYS A O 1
ATOM 1040 N N . ARG A 1 138 ? 13.255 -16.767 -29.139 1.00 72.31 138 ARG A N 1
ATOM 1041 C CA . ARG A 1 138 ? 12.396 -15.888 -29.941 1.00 72.31 138 ARG A CA 1
ATOM 1042 C C . ARG A 1 138 ? 12.003 -14.604 -29.204 1.00 72.31 138 ARG A C 1
ATOM 1044 O O . ARG A 1 138 ? 12.112 -13.533 -29.798 1.00 72.31 138 ARG A O 1
ATOM 1051 N N . ARG A 1 139 ? 11.603 -14.683 -27.927 1.00 80.31 139 ARG A N 1
ATOM 1052 C CA . ARG A 1 139 ? 11.289 -13.496 -27.112 1.00 80.31 139 ARG A CA 1
ATOM 1053 C C . ARG A 1 139 ? 12.521 -12.616 -26.941 1.00 80.31 139 ARG A C 1
ATOM 1055 O O . ARG A 1 139 ? 12.436 -11.421 -27.194 1.00 80.31 139 ARG A O 1
ATOM 1062 N N . HIS A 1 140 ? 13.672 -13.210 -26.617 1.00 82.06 140 HIS A N 1
ATOM 1063 C CA . HIS A 1 140 ? 14.918 -12.456 -26.457 1.00 82.06 140 HIS A CA 1
ATOM 1064 C C . HIS A 1 140 ? 15.283 -11.673 -27.728 1.00 82.06 140 HIS A C 1
ATOM 1066 O O . HIS A 1 140 ? 15.490 -10.464 -27.669 1.00 82.06 140 HIS A O 1
ATOM 1072 N N . ALA A 1 141 ? 15.256 -12.328 -28.895 1.00 84.25 141 ALA A N 1
ATOM 1073 C CA . ALA A 1 141 ? 15.510 -11.663 -30.173 1.00 84.25 141 ALA A CA 1
ATOM 1074 C C . ALA A 1 141 ? 14.485 -10.555 -30.486 1.00 84.25 141 ALA A C 1
ATOM 1076 O O . ALA A 1 141 ? 14.838 -9.521 -31.057 1.00 84.25 141 ALA A O 1
ATOM 1077 N N . SER A 1 142 ? 13.215 -10.751 -30.115 1.00 87.00 142 SER A N 1
ATOM 1078 C CA . SER A 1 142 ? 12.178 -9.729 -30.279 1.00 87.00 142 SER A CA 1
ATOM 1079 C C . SER A 1 142 ? 12.450 -8.504 -29.404 1.00 87.00 142 SER A C 1
ATOM 1081 O O . SER A 1 142 ? 12.519 -7.392 -29.923 1.00 87.00 142 SER A O 1
ATOM 1083 N N . VAL A 1 143 ? 12.727 -8.716 -28.113 1.00 88.62 143 VAL A N 1
ATOM 1084 C CA . VAL A 1 143 ? 13.072 -7.650 -27.162 1.00 88.62 143 VAL A CA 1
ATOM 1085 C C . VAL A 1 143 ? 14.307 -6.880 -27.629 1.00 88.62 143 VAL A C 1
ATOM 1087 O O . VAL A 1 143 ? 14.269 -5.655 -27.676 1.00 88.62 143 VAL A O 1
ATOM 1090 N N . SER A 1 144 ? 15.377 -7.556 -28.064 1.00 90.69 144 SER A N 1
ATOM 1091 C CA . SER A 1 144 ? 16.581 -6.876 -28.569 1.00 90.69 144 SER A CA 1
ATOM 1092 C C . SER A 1 144 ? 16.292 -5.965 -29.766 1.00 90.69 144 SER A C 1
ATOM 1094 O O . SER A 1 144 ? 16.831 -4.860 -29.845 1.00 90.69 144 SER A O 1
ATOM 1096 N N . ARG A 1 145 ? 15.418 -6.391 -30.691 1.00 93.12 145 ARG A N 1
ATOM 1097 C CA . ARG A 1 145 ? 14.997 -5.558 -31.832 1.00 93.12 145 ARG A CA 1
ATOM 1098 C C . ARG A 1 145 ? 14.181 -4.353 -31.379 1.00 93.12 145 ARG A C 1
ATOM 1100 O O . ARG A 1 145 ? 14.412 -3.254 -31.883 1.00 93.12 145 ARG A O 1
ATOM 1107 N N . THR A 1 146 ? 13.270 -4.535 -30.427 1.00 94.62 146 THR A N 1
ATOM 1108 C CA . THR A 1 146 ? 12.499 -3.435 -29.833 1.00 94.62 146 THR A CA 1
ATOM 1109 C C . THR A 1 146 ? 13.419 -2.435 -29.142 1.00 94.62 146 THR A C 1
ATOM 1111 O O . THR A 1 146 ? 13.377 -1.253 -29.465 1.00 94.62 146 THR A O 1
ATOM 1114 N N . VAL A 1 147 ? 14.352 -2.895 -28.306 1.00 95.50 147 VAL A N 1
ATOM 1115 C CA . VAL A 1 147 ? 15.351 -2.041 -27.644 1.00 95.50 147 VAL A CA 1
ATOM 1116 C C . VAL A 1 147 ? 16.191 -1.258 -28.658 1.00 95.50 147 VAL A C 1
ATOM 1118 O O . VAL A 1 147 ? 16.438 -0.069 -28.465 1.00 95.50 147 VAL A O 1
ATOM 1121 N N . ALA A 1 148 ? 16.603 -1.877 -29.769 1.00 95.06 148 ALA A N 1
ATOM 1122 C CA . ALA A 1 148 ? 17.340 -1.181 -30.824 1.00 95.06 148 ALA A CA 1
ATOM 1123 C C . ALA A 1 148 ? 16.515 -0.055 -31.477 1.00 95.06 148 ALA A C 1
ATOM 1125 O O . ALA A 1 148 ? 17.057 1.017 -31.755 1.00 95.06 148 ALA A O 1
ATOM 1126 N N . LYS A 1 149 ? 15.207 -0.261 -31.688 1.00 95.69 149 LYS A N 1
ATOM 1127 C CA . LYS A 1 149 ? 14.292 0.794 -32.156 1.00 95.69 149 LYS A CA 1
ATOM 1128 C C . LYS A 1 149 ? 14.124 1.892 -31.103 1.00 95.69 149 LYS A C 1
ATOM 1130 O O . LYS A 1 149 ? 14.215 3.070 -31.439 1.00 95.69 149 LYS A O 1
ATOM 1135 N N . LEU A 1 150 ? 13.948 1.521 -29.835 1.00 96.44 150 LEU A N 1
ATOM 1136 C CA . LEU A 1 150 ? 13.814 2.470 -28.729 1.00 96.44 150 LEU A CA 1
ATOM 1137 C C . LEU A 1 150 ? 15.069 3.330 -28.562 1.00 96.44 150 LEU A C 1
ATOM 1139 O O . LEU A 1 150 ? 14.948 4.529 -28.354 1.00 96.44 150 LEU A O 1
ATOM 1143 N N . ARG A 1 151 ? 16.273 2.782 -28.754 1.00 96.25 151 ARG A N 1
ATOM 1144 C CA . ARG A 1 151 ? 17.520 3.571 -28.739 1.00 96.25 151 ARG A CA 1
ATOM 1145 C C . ARG A 1 151 ? 17.554 4.686 -29.780 1.00 96.25 151 ARG A C 1
ATOM 1147 O O . ARG A 1 151 ? 18.071 5.755 -29.473 1.00 96.25 151 ARG A O 1
ATOM 1154 N N . LYS A 1 152 ? 16.985 4.447 -30.965 1.00 95.44 152 LYS A N 1
ATOM 1155 C CA . LYS A 1 152 ? 16.827 5.470 -32.013 1.00 95.44 152 LYS A CA 1
ATOM 1156 C C . LYS A 1 152 ? 15.724 6.479 -31.684 1.00 95.44 152 LYS A C 1
ATOM 1158 O O . LYS A 1 152 ? 15.813 7.627 -32.078 1.00 95.44 152 LYS A O 1
ATOM 1163 N N . ARG A 1 153 ? 14.666 6.068 -30.978 1.00 96.00 153 ARG A N 1
ATOM 1164 C CA . ARG A 1 153 ? 13.584 6.976 -30.553 1.00 96.00 153 ARG A CA 1
ATOM 1165 C C . ARG A 1 153 ? 14.010 7.869 -29.381 1.00 96.00 153 ARG A C 1
ATOM 1167 O O . ARG A 1 153 ? 13.657 9.039 -29.339 1.00 96.00 153 ARG A O 1
ATOM 1174 N N . TYR A 1 154 ? 14.785 7.317 -28.454 1.00 96.56 154 TYR A N 1
ATOM 1175 C CA . TYR A 1 154 ? 15.258 7.957 -27.228 1.00 96.56 154 TYR A CA 1
ATOM 1176 C C . TYR A 1 154 ? 16.772 8.217 -27.310 1.00 96.56 154 TYR A C 1
ATOM 1178 O O . TYR A 1 154 ? 17.558 7.768 -26.465 1.00 96.56 154 TYR A O 1
ATOM 1186 N N . GLU A 1 155 ? 17.208 8.913 -28.370 1.00 94.94 155 GLU A N 1
ATOM 1187 C CA . GLU A 1 155 ? 18.637 9.135 -28.646 1.00 94.94 155 GLU A CA 1
ATOM 1188 C C . GLU A 1 155 ? 19.342 9.924 -27.539 1.00 94.94 155 GLU A C 1
ATOM 1190 O O . GLU A 1 155 ? 20.493 9.652 -27.197 1.00 94.94 155 GLU A O 1
ATOM 1195 N N . VAL A 1 156 ? 18.637 10.884 -26.942 1.00 95.94 156 VAL A N 1
ATOM 1196 C CA . VAL A 1 156 ? 19.179 11.695 -25.851 1.00 95.94 156 VAL A CA 1
ATOM 1197 C C . VAL A 1 156 ? 19.250 10.863 -24.572 1.00 95.94 156 VAL A C 1
ATOM 1199 O O . VAL A 1 156 ? 20.308 10.766 -23.950 1.00 95.94 156 VAL A O 1
ATOM 1202 N N . GLN A 1 157 ? 18.147 10.208 -24.195 1.00 96.31 157 GLN A N 1
ATOM 1203 C CA . GLN A 1 157 ? 18.029 9.489 -22.925 1.00 96.31 157 GLN A CA 1
ATOM 1204 C C . GLN A 1 157 ? 18.994 8.307 -22.840 1.00 96.31 157 GLN A C 1
ATOM 1206 O O . GLN A 1 157 ? 19.552 8.073 -21.767 1.00 96.31 157 GLN A O 1
ATOM 1211 N N . HIS A 1 158 ? 19.268 7.595 -23.945 1.00 93.94 158 HIS A N 1
ATOM 1212 C CA . HIS A 1 158 ? 20.198 6.465 -23.869 1.00 93.94 158 HIS A CA 1
ATOM 1213 C C . HIS A 1 158 ? 21.648 6.877 -23.587 1.00 93.94 158 HIS A C 1
ATOM 1215 O O . HIS A 1 158 ? 22.427 6.058 -23.100 1.00 93.94 158 HIS A O 1
ATOM 1221 N N . ARG A 1 159 ? 22.004 8.139 -23.858 1.00 95.00 159 ARG A N 1
ATOM 1222 C CA . ARG A 1 159 ? 23.330 8.714 -23.584 1.00 95.00 159 ARG A CA 1
ATOM 1223 C C . ARG A 1 159 ? 23.395 9.442 -22.243 1.00 95.00 159 ARG A C 1
ATOM 1225 O O . ARG A 1 159 ? 24.473 9.865 -21.832 1.00 95.00 159 ARG A O 1
ATOM 1232 N N . MET A 1 160 ? 22.269 9.589 -21.542 1.00 96.75 160 MET A N 1
ATOM 1233 C CA . MET A 1 160 ? 22.232 10.291 -20.264 1.00 96.75 160 MET A CA 1
ATOM 1234 C C . MET A 1 160 ? 23.006 9.542 -19.175 1.00 96.75 160 MET A C 1
ATOM 1236 O O . MET A 1 160 ? 22.881 8.324 -18.964 1.00 96.75 160 MET A O 1
ATOM 1240 N N . THR A 1 161 ? 23.741 10.316 -18.377 1.00 96.31 161 THR A N 1
ATOM 1241 C CA . THR A 1 161 ? 24.252 9.837 -17.094 1.00 96.31 161 THR A CA 1
ATOM 1242 C C . THR A 1 161 ? 23.088 9.419 -16.195 1.00 96.31 161 THR A C 1
ATOM 1244 O O . THR A 1 161 ? 21.944 9.834 -16.382 1.00 96.31 161 THR A O 1
ATOM 1247 N N . ARG A 1 162 ? 23.373 8.587 -15.192 1.00 95.56 162 ARG A N 1
ATOM 1248 C CA . ARG A 1 162 ? 22.368 8.144 -14.215 1.00 95.56 162 ARG A CA 1
ATOM 1249 C C . ARG A 1 162 ? 21.625 9.330 -13.581 1.00 95.56 162 ARG A C 1
ATOM 1251 O O . ARG A 1 162 ? 20.404 9.305 -13.508 1.00 95.56 162 ARG A O 1
ATOM 1258 N N . ALA A 1 163 ? 22.354 10.371 -13.177 1.00 96.62 163 ALA A N 1
ATOM 1259 C CA . ALA A 1 163 ? 21.778 11.562 -12.554 1.00 96.62 163 ALA A CA 1
ATOM 1260 C C . ALA A 1 163 ? 20.919 12.388 -13.527 1.00 96.62 163 ALA A C 1
ATOM 1262 O O . ALA A 1 163 ? 19.827 12.814 -13.164 1.00 96.62 163 ALA A O 1
ATOM 1263 N N . ALA A 1 164 ? 21.380 12.584 -14.768 1.00 97.19 164 ALA A N 1
ATOM 1264 C CA . ALA A 1 164 ? 20.604 13.300 -15.781 1.00 97.19 164 ALA A CA 1
ATOM 1265 C C . ALA A 1 164 ? 19.306 12.560 -16.129 1.00 97.19 164 ALA A C 1
ATOM 1267 O O . ALA A 1 164 ? 18.254 13.184 -16.228 1.00 97.19 164 ALA A O 1
ATOM 1268 N N . PHE A 1 165 ? 19.369 11.231 -16.234 1.00 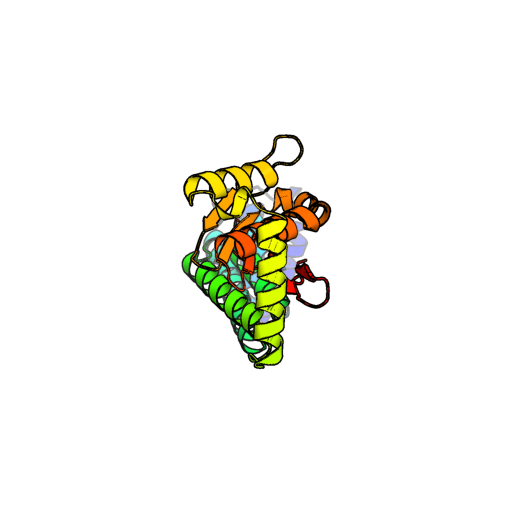97.31 165 PHE A N 1
ATOM 1269 C CA . PHE A 1 165 ? 18.192 10.409 -16.484 1.00 97.31 165 PHE A CA 1
ATOM 1270 C C . PHE A 1 165 ? 17.186 10.479 -15.330 1.00 97.31 165 PHE A C 1
ATOM 1272 O O . PHE A 1 165 ? 16.001 10.658 -15.576 1.00 97.31 165 PHE A O 1
ATOM 1279 N N . LEU A 1 166 ? 17.641 10.404 -14.074 1.00 96.75 166 LEU A N 1
ATOM 1280 C CA . LEU A 1 166 ? 16.761 10.546 -12.907 1.00 96.75 166 LEU A CA 1
ATOM 1281 C C . LEU A 1 166 ? 16.047 11.906 -12.877 1.00 96.75 166 LEU A C 1
ATOM 1283 O O . LEU A 1 166 ? 14.849 11.947 -12.612 1.00 96.75 166 LEU A O 1
ATOM 1287 N N . ARG A 1 167 ? 16.747 13.002 -13.203 1.00 96.25 167 ARG A N 1
ATOM 1288 C CA . ARG A 1 167 ? 16.112 14.325 -13.341 1.00 96.25 167 ARG A CA 1
ATOM 1289 C C . ARG A 1 167 ? 15.058 14.335 -14.442 1.00 96.25 167 ARG A C 1
ATOM 1291 O O . ARG A 1 167 ? 13.936 14.755 -14.190 1.00 96.25 167 ARG A O 1
ATOM 1298 N N . TRP A 1 168 ? 15.386 13.787 -15.612 1.00 97.19 168 TRP A N 1
ATOM 1299 C CA . TRP A 1 168 ? 14.434 13.667 -16.716 1.00 97.19 168 TRP A CA 1
ATOM 1300 C C . TRP A 1 168 ? 13.194 12.847 -16.330 1.00 97.19 168 TRP A C 1
ATOM 1302 O O . TRP A 1 168 ? 12.086 13.226 -16.692 1.00 97.19 168 TRP A O 1
ATOM 1312 N N . VAL A 1 169 ? 13.347 11.760 -15.562 1.00 97.06 169 VAL A N 1
ATOM 1313 C CA . VAL A 1 169 ? 12.211 10.960 -15.066 1.00 97.06 169 VAL A CA 1
ATOM 1314 C C . VAL A 1 169 ? 11.287 11.806 -14.190 1.00 97.06 169 VAL A C 1
ATOM 1316 O O . VAL A 1 169 ? 10.077 11.777 -14.394 1.00 97.06 169 VAL A O 1
ATOM 1319 N N . VAL A 1 170 ? 11.834 12.577 -13.246 1.00 95.06 170 VAL A N 1
ATOM 1320 C CA . VAL A 1 170 ? 11.040 13.460 -12.371 1.00 95.06 170 VAL A CA 1
ATOM 1321 C C . VAL A 1 170 ? 10.343 14.560 -13.178 1.00 95.06 170 VAL A C 1
ATOM 1323 O O . VAL A 1 170 ? 9.146 14.790 -13.008 1.00 95.06 170 VAL A O 1
ATOM 1326 N N . GLU A 1 171 ? 11.059 15.203 -14.101 1.00 94.50 171 GLU A N 1
ATOM 1327 C CA . GLU A 1 171 ? 10.504 16.238 -14.982 1.00 94.50 171 GLU A CA 1
ATOM 1328 C C . GLU A 1 171 ? 9.377 15.680 -15.863 1.00 94.50 171 GLU A C 1
ATOM 1330 O O . GLU A 1 171 ? 8.291 16.253 -15.931 1.00 94.50 171 GLU A O 1
ATOM 1335 N N . HIS A 1 172 ? 9.589 14.516 -16.482 1.00 94.44 172 HIS A N 1
ATOM 1336 C CA . HIS A 1 172 ? 8.580 13.847 -17.301 1.00 94.44 172 HIS A CA 1
ATOM 1337 C C . HIS A 1 172 ? 7.389 13.350 -16.472 1.00 94.44 172 HIS A C 1
ATOM 1339 O O . HIS A 1 172 ? 6.264 13.312 -16.966 1.00 94.44 172 HIS A O 1
ATOM 1345 N N . GLY A 1 173 ? 7.616 12.992 -15.209 1.00 92.38 173 GLY A N 1
ATOM 1346 C CA . GLY A 1 173 ? 6.577 12.650 -14.245 1.00 92.38 173 GLY A CA 1
ATOM 1347 C C . GLY A 1 173 ? 5.829 13.853 -13.674 1.00 92.38 173 GLY A C 1
ATOM 1348 O O . GLY A 1 173 ? 4.943 13.661 -12.858 1.00 92.38 173 GLY A O 1
ATOM 1349 N N . THR A 1 174 ? 6.145 15.093 -14.046 1.00 93.25 174 THR A N 1
ATOM 1350 C CA . THR A 1 174 ? 5.459 16.267 -13.489 1.00 93.25 174 THR A CA 1
ATOM 1351 C C . THR A 1 174 ? 4.153 16.559 -14.239 1.00 93.25 174 THR A C 1
ATOM 1353 O O . THR A 1 174 ? 4.143 16.713 -15.462 1.00 93.25 174 THR A O 1
ATOM 1356 N N . VAL A 1 175 ? 3.042 16.679 -13.503 1.00 89.31 175 VAL A N 1
ATOM 1357 C CA . VAL A 1 175 ? 1.706 17.032 -14.013 1.00 89.31 175 VAL A CA 1
ATOM 1358 C C . VAL A 1 175 ? 1.244 18.298 -13.300 1.00 89.31 175 VAL A C 1
ATOM 1360 O O . VAL A 1 175 ? 1.278 18.367 -12.079 1.00 89.31 175 VAL A O 1
ATOM 1363 N N . ASN A 1 176 ? 0.847 19.334 -14.044 1.00 88.50 176 ASN A N 1
ATOM 1364 C CA . ASN A 1 176 ? 0.431 20.625 -13.470 1.00 88.50 176 ASN A CA 1
ATOM 1365 C C . ASN A 1 176 ? 1.439 21.215 -12.459 1.00 88.50 176 ASN A C 1
ATOM 1367 O O . ASN A 1 176 ? 1.051 21.783 -11.443 1.00 88.50 176 ASN A O 1
ATOM 1371 N N . ARG A 1 177 ? 2.745 21.086 -12.748 1.00 88.81 177 ARG A N 1
ATOM 1372 C CA . ARG A 1 177 ? 3.872 21.494 -11.876 1.00 88.81 177 ARG A CA 1
ATOM 1373 C C . ARG A 1 177 ? 3.999 20.712 -10.560 1.00 88.81 177 ARG A C 1
ATOM 1375 O O . ARG A 1 177 ? 4.820 21.082 -9.726 1.00 88.81 177 ARG A O 1
ATOM 1382 N N . VAL A 1 178 ? 3.253 19.623 -10.396 1.00 89.19 178 VAL A N 1
ATOM 1383 C CA . VAL A 1 178 ? 3.361 18.707 -9.258 1.00 89.19 178 VAL A CA 1
ATOM 1384 C C . VAL A 1 178 ? 4.034 17.410 -9.722 1.00 89.19 178 VAL A C 1
ATOM 1386 O O . VAL A 1 178 ? 3.564 16.793 -10.683 1.00 89.19 178 VAL A O 1
ATOM 1389 N N . PRO A 1 179 ? 5.151 16.989 -9.104 1.00 91.81 179 PRO A N 1
ATOM 1390 C CA . PRO A 1 179 ? 5.765 15.700 -9.400 1.00 91.81 179 PRO A CA 1
ATOM 1391 C C . PRO A 1 179 ? 4.813 14.552 -9.054 1.00 91.81 179 PRO A C 1
ATOM 1393 O O . PRO A 1 179 ? 4.357 14.457 -7.920 1.00 91.81 179 PRO A O 1
ATOM 1396 N N . LEU A 1 180 ? 4.553 13.660 -10.011 1.00 93.38 180 LEU A N 1
ATOM 1397 C CA . LEU A 1 180 ? 3.733 12.465 -9.784 1.00 93.38 180 LEU A CA 1
ATOM 1398 C C . LEU A 1 180 ? 4.438 11.434 -8.893 1.00 93.38 180 LEU A C 1
ATOM 1400 O O . LEU A 1 180 ? 3.783 10.633 -8.232 1.00 93.38 180 LEU A O 1
ATOM 1404 N N . TYR A 1 181 ? 5.773 11.429 -8.901 1.00 94.12 181 TYR A N 1
ATOM 1405 C CA . TYR A 1 181 ? 6.579 10.468 -8.155 1.00 94.12 181 TYR A CA 1
ATOM 1406 C C . TYR A 1 181 ? 7.103 11.114 -6.875 1.00 94.12 181 TYR A C 1
ATOM 1408 O O . TYR A 1 181 ? 7.841 12.100 -6.934 1.00 94.12 181 TYR A O 1
ATOM 1416 N N . SER A 1 182 ? 6.762 10.545 -5.721 1.00 94.31 182 SER A N 1
ATOM 1417 C CA . SER A 1 182 ? 7.357 10.932 -4.439 1.00 94.31 182 SER A CA 1
ATOM 1418 C C . SER A 1 182 ? 8.751 10.343 -4.256 1.00 94.31 182 SER A C 1
ATOM 1420 O O . SER A 1 182 ? 9.575 10.933 -3.563 1.00 94.31 182 SER A O 1
ATOM 1422 N N . GLU A 1 183 ? 9.027 9.203 -4.894 1.00 95.56 183 GLU A N 1
ATOM 1423 C CA . GLU A 1 183 ? 10.327 8.539 -4.856 1.00 95.56 183 GLU A CA 1
ATOM 1424 C C . GLU A 1 183 ? 10.700 7.971 -6.221 1.00 95.56 183 GLU A C 1
ATOM 1426 O O . GLU A 1 183 ? 9.851 7.474 -6.966 1.00 95.56 183 GLU A O 1
ATOM 1431 N N . VAL A 1 184 ? 11.997 8.019 -6.531 1.00 96.69 184 VAL A N 1
ATOM 1432 C CA . VAL A 1 184 ? 12.568 7.474 -7.764 1.00 96.69 184 VAL A CA 1
ATOM 1433 C C . VAL A 1 184 ? 13.883 6.776 -7.434 1.00 96.69 184 VAL A C 1
ATOM 1435 O O . VAL A 1 184 ? 14.820 7.396 -6.930 1.00 96.69 184 VAL A O 1
ATOM 1438 N N . SER A 1 185 ? 13.989 5.490 -7.763 1.00 96.12 185 SER A N 1
ATOM 1439 C CA . SER A 1 185 ? 15.220 4.716 -7.593 1.00 96.12 185 SER A CA 1
ATOM 1440 C C . SER A 1 185 ? 15.537 3.901 -8.836 1.00 96.12 185 SER A C 1
ATOM 1442 O O . SER A 1 185 ? 14.706 3.173 -9.367 1.00 96.12 185 SER A O 1
ATOM 1444 N N . LEU A 1 186 ? 16.775 4.016 -9.311 1.00 95.19 186 LEU A N 1
ATOM 1445 C CA . LEU A 1 186 ? 17.219 3.391 -10.550 1.00 95.19 186 LEU A CA 1
ATOM 1446 C C . LEU A 1 186 ? 18.140 2.196 -10.270 1.00 95.19 186 LEU A C 1
ATOM 1448 O O . LEU A 1 186 ? 19.251 2.338 -9.770 1.00 95.19 186 LEU A O 1
ATOM 1452 N N . GLY A 1 187 ? 17.712 0.996 -10.624 1.00 93.31 187 GLY A N 1
ATOM 1453 C CA . GLY A 1 187 ? 18.541 -0.203 -10.703 1.00 93.31 187 GLY A CA 1
ATOM 1454 C C . GLY A 1 187 ? 19.251 -0.341 -12.055 1.00 93.31 187 GLY A C 1
ATOM 1455 O O . GLY A 1 187 ? 19.313 0.590 -12.856 1.00 93.31 187 GLY A O 1
ATOM 1456 N N . ARG A 1 188 ? 19.804 -1.531 -12.326 1.00 90.00 188 ARG A N 1
ATOM 1457 C CA . ARG A 1 188 ? 20.459 -1.835 -13.614 1.00 90.00 188 ARG A CA 1
ATOM 1458 C C . ARG A 1 188 ? 19.454 -1.982 -14.762 1.00 90.00 188 ARG A C 1
ATOM 1460 O O . ARG A 1 188 ? 19.690 -1.457 -15.843 1.00 90.00 188 ARG A O 1
ATOM 1467 N N . SER A 1 189 ? 18.361 -2.698 -14.514 1.00 90.88 189 SER A N 1
ATOM 1468 C CA . SER A 1 189 ? 17.271 -2.969 -15.468 1.00 90.88 189 SER A CA 1
ATOM 1469 C C . SER A 1 189 ? 15.886 -2.681 -14.882 1.00 90.88 189 SER A C 1
ATOM 1471 O O . SER A 1 189 ? 14.874 -2.995 -15.496 1.00 90.88 189 SER A O 1
ATOM 1473 N N . ILE A 1 190 ? 15.841 -2.120 -13.674 1.00 94.19 190 ILE A N 1
ATOM 1474 C CA . ILE A 1 190 ? 14.612 -1.866 -12.925 1.00 94.19 190 ILE A CA 1
ATOM 1475 C C . ILE A 1 190 ? 14.600 -0.396 -12.563 1.00 94.19 190 ILE A C 1
ATOM 1477 O O . ILE A 1 190 ? 15.575 0.080 -11.986 1.00 94.19 190 ILE A O 1
ATOM 1481 N N . LEU A 1 191 ? 13.523 0.305 -12.865 1.00 96.69 191 LEU A N 1
ATOM 1482 C CA . LEU A 1 191 ? 13.230 1.604 -12.279 1.00 96.69 191 LEU A CA 1
ATOM 1483 C C . LEU A 1 191 ? 12.123 1.417 -11.242 1.00 96.69 191 LEU A C 1
ATOM 1485 O O . LEU A 1 191 ? 11.135 0.750 -11.516 1.00 96.69 191 LEU A O 1
ATOM 1489 N N . LYS A 1 192 ? 12.296 1.974 -10.049 1.00 97.31 192 LYS A N 1
ATOM 1490 C CA . LYS A 1 192 ? 11.282 1.979 -8.997 1.00 97.31 192 LYS A CA 1
ATOM 1491 C C . LYS A 1 192 ? 10.743 3.385 -8.841 1.00 97.31 192 LYS A C 1
ATOM 1493 O O . LYS A 1 192 ? 11.533 4.320 -8.694 1.00 97.31 192 LYS A O 1
ATOM 1498 N N . LEU A 1 193 ? 9.427 3.511 -8.883 1.00 97.50 193 LEU A N 1
ATOM 1499 C CA . LEU A 1 193 ? 8.691 4.756 -8.726 1.00 97.50 193 LEU A CA 1
ATOM 1500 C C . LEU A 1 193 ? 7.671 4.578 -7.606 1.00 97.50 193 LEU A C 1
ATOM 1502 O O . LEU A 1 193 ? 7.016 3.541 -7.537 1.00 97.50 193 LEU A O 1
ATOM 1506 N N . ALA A 1 194 ? 7.513 5.587 -6.760 1.00 96.94 194 ALA A N 1
ATOM 1507 C CA . ALA A 1 194 ? 6.453 5.615 -5.761 1.00 96.94 194 ALA A CA 1
ATOM 1508 C C . ALA A 1 194 ? 5.496 6.776 -6.032 1.00 96.94 194 ALA A C 1
ATOM 1510 O O . ALA A 1 194 ? 5.947 7.887 -6.309 1.00 96.94 194 ALA A O 1
ATOM 1511 N N . VAL A 1 195 ? 4.193 6.518 -5.949 1.00 95.81 195 VAL A N 1
ATOM 1512 C CA . VAL A 1 195 ? 3.115 7.504 -6.102 1.00 95.81 195 VAL A CA 1
ATOM 1513 C C . VAL A 1 195 ? 2.380 7.611 -4.773 1.00 95.81 195 VAL A C 1
ATOM 1515 O O . VAL A 1 195 ? 2.066 6.593 -4.162 1.00 95.81 195 VAL A O 1
ATOM 1518 N N . ARG A 1 196 ? 2.096 8.831 -4.315 1.00 94.62 196 ARG A N 1
ATOM 1519 C CA . ARG A 1 196 ? 1.333 9.037 -3.076 1.00 94.62 196 ARG A CA 1
ATOM 1520 C C . ARG A 1 196 ? -0.095 8.536 -3.231 1.00 94.62 196 ARG A C 1
ATOM 1522 O O . ARG A 1 196 ? -0.684 8.676 -4.304 1.00 94.62 196 ARG A O 1
ATOM 1529 N N . LYS A 1 197 ? -0.700 8.070 -2.139 1.00 91.56 197 LYS A N 1
ATOM 1530 C CA . LYS A 1 197 ? -2.107 7.646 -2.135 1.00 91.56 197 LYS A CA 1
ATOM 1531 C C . LYS A 1 197 ? -3.063 8.746 -2.628 1.00 91.56 197 LYS A C 1
ATOM 1533 O O . LYS A 1 197 ? -4.046 8.447 -3.300 1.00 91.56 197 LYS A O 1
ATOM 1538 N N . SER A 1 198 ? -2.764 10.017 -2.350 1.00 92.19 198 SER A N 1
ATOM 1539 C CA . SER A 1 198 ? -3.561 11.163 -2.821 1.00 92.19 198 SER A CA 1
ATOM 1540 C C . SER A 1 198 ? -3.544 11.357 -4.341 1.00 92.19 198 SER A C 1
ATOM 1542 O O . SER A 1 198 ? -4.460 11.971 -4.881 1.00 92.19 198 SER A O 1
ATOM 1544 N N . ASP A 1 199 ? -2.525 10.833 -5.026 1.00 93.00 199 ASP A N 1
ATOM 1545 C CA . ASP A 1 199 ? -2.247 11.116 -6.437 1.00 93.00 199 ASP A CA 1
ATOM 1546 C C . ASP A 1 199 ? -2.554 9.917 -7.353 1.00 93.00 199 ASP A C 1
ATOM 1548 O O . ASP A 1 199 ? -2.299 9.972 -8.558 1.00 93.00 199 ASP A O 1
ATOM 1552 N N . LEU A 1 200 ? -3.130 8.833 -6.812 1.00 91.25 200 LEU A N 1
ATOM 1553 C CA . LEU A 1 200 ? -3.405 7.597 -7.558 1.00 91.25 200 LEU A CA 1
ATOM 1554 C C . LEU A 1 200 ? -4.335 7.817 -8.758 1.00 91.25 200 LEU A C 1
ATOM 1556 O O . LEU A 1 200 ? -4.101 7.250 -9.826 1.00 91.25 200 LEU A O 1
ATOM 1560 N N . SER A 1 201 ? -5.343 8.684 -8.622 1.00 90.94 201 SER A N 1
ATOM 1561 C CA . SER A 1 201 ? -6.244 9.056 -9.723 1.00 90.94 201 SER A CA 1
ATOM 1562 C C . SER A 1 201 ? -5.516 9.823 -10.831 1.00 90.94 201 SER A C 1
ATOM 1564 O O . SER A 1 201 ? -5.722 9.571 -12.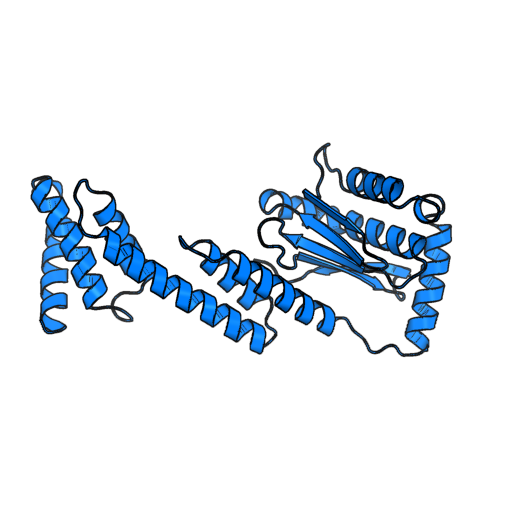016 1.00 90.94 201 SER A O 1
ATOM 1566 N N . THR A 1 202 ? -4.600 10.723 -10.472 1.00 92.00 202 THR A N 1
ATOM 1567 C CA . THR A 1 202 ? -3.751 11.416 -11.448 1.00 92.00 202 THR A CA 1
ATOM 1568 C C . THR A 1 202 ? -2.817 10.429 -12.147 1.00 92.00 202 THR A C 1
ATOM 1570 O O . THR A 1 202 ? -2.623 10.524 -13.361 1.00 92.00 202 THR A O 1
ATOM 1573 N N . ALA A 1 203 ? -2.263 9.458 -11.416 1.00 91.62 203 ALA A N 1
ATOM 1574 C CA . ALA A 1 203 ? -1.398 8.429 -11.981 1.00 91.62 203 ALA A CA 1
ATOM 1575 C C . ALA A 1 203 ? -2.133 7.528 -12.983 1.00 91.62 203 ALA A C 1
ATOM 1577 O O . ALA A 1 203 ? -1.600 7.284 -14.067 1.00 91.62 203 ALA A O 1
ATOM 1578 N N . SER A 1 204 ? -3.358 7.088 -12.674 1.00 90.44 204 SER A N 1
ATOM 1579 C CA . SER A 1 204 ? -4.153 6.243 -13.580 1.00 90.44 204 SER A CA 1
ATOM 1580 C C . SER A 1 204 ? -4.532 6.960 -14.881 1.00 90.44 204 SER A C 1
ATOM 1582 O O . SER A 1 204 ? -4.572 6.343 -15.943 1.00 90.44 204 SER A O 1
ATOM 1584 N N . LEU A 1 205 ? -4.714 8.283 -14.844 1.00 90.69 205 LEU A N 1
ATOM 1585 C CA . LEU A 1 205 ? -4.949 9.102 -16.040 1.00 90.69 205 LEU A CA 1
ATOM 1586 C C . LEU A 1 205 ? -3.678 9.378 -16.862 1.00 90.69 205 LEU A C 1
ATOM 1588 O O . LEU A 1 205 ? -3.762 9.880 -17.981 1.00 90.69 205 LEU A O 1
ATOM 1592 N N . ASN A 1 206 ? -2.492 9.068 -16.330 1.00 92.88 206 ASN A N 1
ATOM 1593 C CA . ASN A 1 206 ? -1.200 9.378 -16.946 1.00 92.88 206 ASN A CA 1
ATOM 1594 C C . ASN A 1 206 ? -0.348 8.121 -17.213 1.00 92.88 206 ASN A C 1
ATOM 1596 O O . ASN A 1 206 ? 0.882 8.208 -17.233 1.00 92.88 206 ASN A O 1
ATOM 1600 N N . LEU A 1 207 ? -0.975 6.965 -17.478 1.00 92.50 207 LEU A N 1
ATOM 1601 C CA . LEU A 1 207 ? -0.274 5.688 -17.707 1.00 92.50 207 LEU A CA 1
ATOM 1602 C C . LEU A 1 207 ? 0.824 5.762 -18.782 1.00 92.50 207 LEU A C 1
ATOM 1604 O O . LEU A 1 207 ? 1.905 5.194 -18.616 1.00 92.50 207 LEU A O 1
ATOM 1608 N N . THR A 1 208 ? 0.592 6.546 -19.837 1.00 93.75 208 THR A N 1
ATOM 1609 C CA . THR A 1 208 ? 1.553 6.786 -20.925 1.00 93.75 208 THR A CA 1
ATOM 1610 C C . THR A 1 208 ? 2.886 7.368 -20.445 1.00 93.75 208 THR A C 1
ATOM 1612 O O . THR A 1 208 ? 3.924 7.147 -21.072 1.00 93.75 208 THR A O 1
ATOM 1615 N N . ARG A 1 209 ? 2.906 8.101 -19.323 1.00 94.69 209 ARG A N 1
ATOM 1616 C CA . ARG A 1 209 ? 4.157 8.620 -18.747 1.00 94.69 209 ARG A CA 1
ATOM 1617 C C . ARG A 1 209 ? 5.015 7.490 -18.195 1.00 94.69 209 ARG A C 1
ATOM 1619 O O . ARG A 1 209 ? 6.223 7.487 -18.419 1.00 94.69 209 ARG A O 1
ATOM 1626 N N . PHE A 1 210 ? 4.409 6.503 -17.534 1.00 95.75 210 PHE A N 1
ATOM 1627 C CA . PHE A 1 210 ? 5.142 5.349 -17.014 1.00 95.75 210 PHE A CA 1
ATOM 1628 C C . PHE A 1 210 ? 5.690 4.471 -18.146 1.00 95.75 210 PHE A C 1
ATOM 1630 O O . PHE A 1 210 ? 6.848 4.056 -18.086 1.00 95.75 210 PHE A O 1
ATOM 1637 N N . THR A 1 211 ? 4.910 4.240 -19.210 1.00 95.69 211 THR A N 1
ATOM 1638 C CA . THR A 1 211 ? 5.380 3.479 -20.385 1.00 95.69 211 THR A CA 1
ATOM 1639 C C . THR A 1 211 ? 6.506 4.204 -21.122 1.00 95.69 211 THR A C 1
ATOM 1641 O O . THR A 1 211 ? 7.525 3.591 -21.433 1.00 95.69 211 THR A O 1
ATOM 1644 N N . THR A 1 212 ? 6.398 5.525 -21.296 1.00 96.75 212 THR A N 1
ATOM 1645 C CA . THR A 1 212 ? 7.454 6.371 -21.885 1.00 96.75 212 THR A CA 1
ATOM 1646 C C . THR A 1 212 ? 8.744 6.334 -21.064 1.00 96.75 212 THR A C 1
ATOM 1648 O O . THR A 1 212 ? 9.844 6.215 -21.608 1.00 96.75 212 THR A O 1
ATOM 1651 N N . VAL A 1 213 ? 8.624 6.401 -19.737 1.00 97.31 213 VAL A N 1
ATOM 1652 C CA . VAL A 1 213 ? 9.765 6.290 -18.824 1.00 97.31 213 VAL A CA 1
ATOM 1653 C C . VAL A 1 213 ? 10.428 4.912 -18.929 1.00 97.31 213 VAL A C 1
ATOM 1655 O O . VAL A 1 213 ? 11.659 4.837 -18.993 1.00 97.31 213 VAL A O 1
ATOM 1658 N N . ASN A 1 214 ? 9.646 3.831 -19.000 1.00 97.12 214 ASN A N 1
ATOM 1659 C CA . ASN A 1 214 ? 10.190 2.481 -19.145 1.00 97.12 214 ASN A CA 1
ATOM 1660 C C . ASN A 1 214 ? 10.880 2.271 -20.501 1.00 97.12 214 ASN A C 1
ATOM 1662 O O . ASN A 1 214 ? 11.969 1.703 -20.553 1.00 97.12 214 ASN A O 1
ATOM 1666 N N . ASP A 1 215 ? 10.309 2.793 -21.586 1.00 97.38 215 ASP A N 1
ATOM 1667 C CA . ASP A 1 215 ? 10.921 2.766 -22.916 1.00 97.38 215 ASP A CA 1
ATOM 1668 C C . ASP A 1 215 ? 12.274 3.492 -22.943 1.00 97.38 215 ASP A C 1
ATOM 1670 O O . ASP A 1 215 ? 13.267 2.979 -23.474 1.00 97.38 215 ASP A O 1
ATOM 1674 N N . ALA A 1 216 ? 12.336 4.681 -22.339 1.00 97.50 216 ALA A N 1
ATOM 1675 C CA . ALA A 1 216 ? 13.573 5.441 -22.217 1.00 97.50 216 ALA A CA 1
ATOM 1676 C C . ALA A 1 216 ? 14.608 4.694 -21.356 1.00 97.50 216 ALA A C 1
ATOM 1678 O O . ALA A 1 216 ? 15.803 4.691 -21.671 1.00 97.50 216 ALA A O 1
ATOM 1679 N N . MET A 1 217 ? 14.157 4.009 -20.301 1.00 96.81 217 MET A N 1
ATOM 1680 C CA . MET A 1 217 ? 15.004 3.156 -19.470 1.00 96.81 217 MET A CA 1
ATOM 1681 C C . MET A 1 217 ? 15.550 1.956 -20.259 1.00 96.81 217 MET A C 1
ATOM 1683 O O . MET A 1 217 ? 16.756 1.699 -20.214 1.00 96.81 217 MET A O 1
ATOM 1687 N N . ALA A 1 218 ? 14.709 1.270 -21.037 1.00 96.19 218 ALA A N 1
ATOM 1688 C CA . ALA A 1 218 ? 15.103 0.177 -21.925 1.00 96.19 218 ALA A CA 1
ATOM 1689 C C . ALA A 1 218 ? 16.156 0.622 -22.945 1.00 96.19 218 ALA A C 1
ATOM 1691 O O . ALA A 1 218 ? 17.186 -0.037 -23.118 1.00 96.19 218 ALA A O 1
ATOM 1692 N N . ALA A 1 219 ? 15.943 1.782 -23.573 1.00 96.69 219 ALA A N 1
ATOM 1693 C CA . ALA A 1 219 ? 16.907 2.385 -24.486 1.00 96.69 219 ALA A CA 1
ATOM 1694 C C . ALA A 1 219 ? 18.258 2.625 -23.793 1.00 96.69 219 ALA A C 1
ATOM 1696 O O . ALA A 1 219 ? 19.312 2.231 -24.311 1.00 96.69 219 ALA A O 1
ATOM 1697 N N . ARG A 1 220 ? 18.219 3.211 -22.590 1.00 95.94 220 ARG A N 1
ATOM 1698 C CA . ARG A 1 220 ? 19.395 3.548 -21.787 1.00 95.94 220 ARG A CA 1
ATOM 1699 C C . ARG A 1 220 ? 20.186 2.331 -21.328 1.00 95.94 220 ARG A C 1
ATOM 1701 O O . ARG A 1 220 ? 21.398 2.294 -21.520 1.00 95.94 220 ARG A O 1
ATOM 1708 N N . CYS A 1 221 ? 19.542 1.336 -20.726 1.00 94.44 221 CYS A N 1
ATOM 1709 C CA . CYS A 1 221 ? 20.247 0.136 -20.276 1.00 94.44 221 CYS A CA 1
ATOM 1710 C C . CYS A 1 221 ? 20.602 -0.809 -21.434 1.00 94.44 221 CYS A C 1
ATOM 1712 O O . CYS A 1 221 ? 21.493 -1.642 -21.280 1.00 94.44 221 CYS A O 1
ATOM 1714 N N . GLY A 1 222 ? 19.930 -0.694 -22.588 1.00 93.31 222 GLY A N 1
ATOM 1715 C CA . GLY A 1 222 ? 20.055 -1.661 -23.678 1.00 93.31 222 GLY A CA 1
ATOM 1716 C C . GLY A 1 222 ? 19.533 -3.043 -23.305 1.00 93.31 222 GLY A C 1
ATOM 1717 O O . GLY A 1 222 ? 20.106 -4.042 -23.732 1.00 93.31 222 GLY A O 1
ATOM 1718 N N . CYS A 1 223 ? 18.517 -3.101 -22.450 1.00 91.81 223 CYS A N 1
ATOM 1719 C CA . CYS A 1 223 ? 18.088 -4.310 -21.766 1.00 91.81 223 CYS A CA 1
ATOM 1720 C C . CYS A 1 223 ? 16.561 -4.432 -21.749 1.00 91.81 223 CYS A C 1
ATOM 1722 O O . CYS A 1 223 ? 15.853 -3.481 -22.080 1.00 91.81 223 CYS A O 1
ATOM 1724 N N . ASP A 1 224 ? 16.073 -5.604 -21.343 1.00 90.50 224 ASP A N 1
ATOM 1725 C CA . ASP A 1 224 ? 14.661 -5.825 -21.031 1.00 90.50 224 ASP A CA 1
ATOM 1726 C C . ASP A 1 224 ? 14.317 -5.108 -19.717 1.00 90.50 224 ASP A C 1
ATOM 1728 O O . ASP A 1 224 ? 14.476 -5.663 -18.624 1.00 90.50 224 ASP A O 1
ATOM 1732 N N . ALA A 1 225 ? 14.016 -3.812 -19.816 1.00 92.31 225 ALA A N 1
ATOM 1733 C CA . ALA A 1 225 ? 13.758 -2.974 -18.657 1.00 92.31 225 ALA A CA 1
ATOM 1734 C C . ALA A 1 225 ? 12.331 -3.140 -18.140 1.00 92.31 225 ALA A C 1
ATOM 1736 O O . ALA A 1 225 ? 11.381 -3.342 -18.902 1.00 92.31 225 ALA A O 1
ATOM 1737 N N . ARG A 1 226 ? 12.198 -2.968 -16.827 1.00 93.00 226 ARG A N 1
ATOM 1738 C CA . ARG A 1 226 ? 10.915 -2.894 -16.135 1.00 93.00 226 ARG A CA 1
ATOM 1739 C C . ARG A 1 226 ? 10.849 -1.682 -15.222 1.00 93.00 226 ARG A C 1
ATOM 1741 O O . ARG A 1 226 ? 11.864 -1.275 -14.651 1.00 93.00 226 ARG A O 1
ATOM 1748 N N . THR A 1 227 ? 9.644 -1.161 -15.042 1.00 95.62 227 THR A N 1
ATOM 1749 C CA . THR A 1 227 ? 9.359 -0.100 -14.080 1.00 95.62 227 THR A CA 1
ATOM 1750 C C . THR A 1 227 ? 8.327 -0.600 -13.078 1.00 95.62 227 THR A C 1
ATOM 1752 O O . THR A 1 227 ? 7.197 -0.911 -13.444 1.00 95.62 227 THR A O 1
ATOM 1755 N N . GLU A 1 228 ? 8.746 -0.711 -11.822 1.00 95.62 228 GLU A N 1
ATOM 1756 C CA . GLU A 1 228 ? 7.906 -1.040 -10.671 1.00 95.62 228 GLU A CA 1
ATOM 1757 C C . GLU A 1 228 ? 7.329 0.272 -10.131 1.00 95.62 228 GLU A C 1
ATOM 1759 O O . GLU A 1 228 ? 8.083 1.134 -9.675 1.00 95.62 228 GLU A O 1
ATOM 1764 N N . VAL A 1 229 ? 6.011 0.444 -10.204 1.00 96.19 229 VAL A N 1
ATOM 1765 C CA . VAL A 1 229 ? 5.311 1.583 -9.602 1.00 96.19 229 VAL A CA 1
ATOM 1766 C C . VAL A 1 229 ? 4.595 1.088 -8.355 1.00 96.19 229 VAL A C 1
ATOM 1768 O O . VAL A 1 229 ? 3.858 0.108 -8.439 1.00 96.19 229 VAL A O 1
ATOM 1771 N N . SER A 1 230 ? 4.808 1.742 -7.217 1.00 95.62 230 SER A N 1
ATOM 1772 C CA . SER A 1 230 ? 4.196 1.396 -5.931 1.00 95.62 230 SER A CA 1
ATOM 1773 C C . SER A 1 230 ? 3.430 2.561 -5.309 1.00 95.62 230 SER A C 1
ATOM 1775 O O . SER A 1 230 ? 3.716 3.720 -5.608 1.00 95.62 230 SER A O 1
ATOM 1777 N N . VAL A 1 231 ? 2.544 2.267 -4.361 1.00 94.88 231 VAL A N 1
ATOM 1778 C CA . VAL A 1 231 ? 1.994 3.276 -3.439 1.00 94.88 231 VAL A CA 1
ATOM 1779 C C . VAL A 1 231 ? 3.087 3.699 -2.451 1.00 94.88 231 VAL A C 1
ATOM 1781 O O . VAL A 1 231 ? 3.768 2.846 -1.895 1.00 94.88 231 VAL A O 1
ATOM 1784 N N . ALA A 1 232 ? 3.315 4.994 -2.244 1.00 94.31 232 ALA A N 1
ATOM 1785 C CA . ALA A 1 232 ? 4.457 5.493 -1.471 1.00 94.31 232 ALA A CA 1
ATOM 1786 C C . ALA A 1 232 ? 4.401 5.127 0.014 1.00 94.31 232 ALA A C 1
ATOM 1788 O O . ALA A 1 232 ? 5.420 4.839 0.627 1.00 94.31 232 ALA A O 1
ATOM 1789 N N . GLU A 1 233 ? 3.204 5.108 0.586 1.00 91.69 233 GLU A N 1
ATOM 1790 C CA . GLU A 1 233 ? 2.977 4.900 2.012 1.00 91.69 233 GLU A CA 1
ATOM 1791 C C . GLU A 1 233 ? 3.184 3.439 2.447 1.00 91.69 233 GLU A C 1
ATOM 1793 O O . GLU A 1 233 ? 3.423 3.171 3.624 1.00 91.69 233 GLU A O 1
ATOM 1798 N N . THR A 1 234 ? 3.081 2.492 1.511 1.00 91.50 234 THR A N 1
ATOM 1799 C CA . THR A 1 234 ? 3.136 1.044 1.788 1.00 91.50 234 THR A CA 1
ATOM 1800 C C . THR A 1 234 ? 4.175 0.303 0.952 1.00 91.50 234 THR A C 1
ATOM 1802 O O . THR A 1 234 ? 4.546 -0.828 1.266 1.00 91.50 234 THR A O 1
ATOM 1805 N N . HIS A 1 235 ? 4.629 0.914 -0.141 1.00 94.81 235 HIS A N 1
ATOM 1806 C CA . HIS A 1 235 ? 5.347 0.273 -1.239 1.00 94.81 235 HIS A CA 1
ATOM 1807 C C . HIS A 1 235 ? 4.630 -0.948 -1.828 1.00 94.81 235 HIS A C 1
ATOM 1809 O O . HIS A 1 235 ? 5.274 -1.793 -2.465 1.00 94.81 235 HIS A O 1
ATOM 1815 N N . PHE A 1 236 ? 3.315 -1.074 -1.635 1.00 94.62 236 PHE A N 1
ATOM 1816 C CA . PHE A 1 236 ? 2.542 -2.108 -2.314 1.00 94.62 236 PHE A CA 1
ATOM 1817 C C . PHE A 1 236 ? 2.549 -1.863 -3.818 1.00 94.62 236 PHE A C 1
ATOM 1819 O O . PHE A 1 236 ? 2.689 -0.708 -4.242 1.00 94.62 236 PHE A O 1
ATOM 1826 N N . PRO A 1 237 ? 2.507 -2.937 -4.629 1.00 94.19 237 PRO A N 1
ATOM 1827 C CA . PRO A 1 237 ? 2.458 -2.792 -6.074 1.00 94.19 237 PRO A CA 1
ATOM 1828 C C . PRO A 1 237 ? 1.336 -1.842 -6.492 1.00 94.19 237 PRO A C 1
ATOM 1830 O O . PRO A 1 237 ? 0.363 -1.737 -5.776 1.00 94.19 237 PRO A O 1
ATOM 1833 N N . LEU A 1 238 ? 1.509 -1.107 -7.587 1.00 93.38 238 LEU A N 1
ATOM 1834 C CA . LEU A 1 238 ? 0.470 -0.269 -8.197 1.00 93.38 238 LEU A CA 1
ATOM 1835 C C . LEU A 1 238 ? 0.374 -0.589 -9.691 1.00 93.38 238 LEU A C 1
ATOM 1837 O O . LEU A 1 238 ? -0.651 -1.006 -10.219 1.00 93.38 238 LEU A O 1
ATOM 1841 N N . TYR A 1 239 ? 1.507 -0.446 -10.377 1.00 92.88 239 TYR A N 1
ATOM 1842 C CA . TYR A 1 239 ? 1.652 -0.810 -11.780 1.00 92.88 239 TYR A CA 1
ATOM 1843 C C . TYR A 1 239 ? 2.967 -1.542 -11.981 1.00 92.88 239 TYR A C 1
ATOM 1845 O O . TYR A 1 239 ? 3.982 -1.220 -11.355 1.00 92.88 239 TYR A O 1
ATOM 1853 N N . LEU A 1 240 ? 2.977 -2.482 -12.917 1.00 93.44 240 LEU A N 1
ATOM 1854 C CA . LEU A 1 240 ? 4.219 -3.017 -13.450 1.00 93.44 240 LEU A CA 1
ATOM 1855 C C . LEU A 1 240 ? 4.286 -2.732 -14.940 1.00 93.44 240 LEU A C 1
ATOM 1857 O O . LEU A 1 240 ? 3.457 -3.195 -15.715 1.00 93.44 240 LEU A O 1
ATOM 1861 N N . VAL A 1 241 ? 5.292 -1.964 -15.335 1.00 94.25 241 VAL A N 1
ATOM 1862 C CA . VAL A 1 241 ? 5.532 -1.636 -16.734 1.00 94.25 241 VAL A CA 1
ATOM 1863 C C . VAL A 1 241 ? 6.639 -2.519 -17.279 1.00 94.25 241 VAL A C 1
ATOM 1865 O O . VAL A 1 241 ? 7.730 -2.578 -16.705 1.00 94.25 241 VAL A O 1
ATOM 1868 N N . THR A 1 242 ? 6.373 -3.181 -18.398 1.00 92.06 242 THR A N 1
ATOM 1869 C CA . THR A 1 242 ? 7.331 -4.064 -19.071 1.00 92.06 242 THR A CA 1
ATOM 1870 C C . THR A 1 242 ? 7.343 -3.811 -20.567 1.00 92.06 242 THR A C 1
ATOM 1872 O O . THR A 1 242 ? 6.358 -3.329 -21.121 1.00 92.06 242 THR A O 1
ATOM 1875 N N . LEU A 1 243 ? 8.446 -4.159 -21.230 1.00 91.06 243 LEU A N 1
ATOM 1876 C CA . LEU A 1 243 ? 8.479 -4.159 -22.687 1.00 91.06 243 LEU A CA 1
ATOM 1877 C C . LEU A 1 243 ? 7.572 -5.254 -23.243 1.00 91.06 243 LEU A C 1
ATOM 1879 O O . LEU A 1 243 ? 7.740 -6.432 -22.914 1.00 91.06 243 LEU A O 1
ATOM 1883 N N . ASP A 1 244 ? 6.709 -4.859 -24.168 1.00 89.25 244 ASP A N 1
ATOM 1884 C CA . ASP A 1 244 ? 6.019 -5.760 -25.068 1.00 89.25 244 ASP A CA 1
ATOM 1885 C C . ASP A 1 244 ? 6.529 -5.554 -26.513 1.00 89.25 244 ASP A C 1
ATOM 1887 O O . ASP A 1 244 ? 6.277 -4.535 -27.172 1.00 89.25 244 ASP A O 1
ATOM 1891 N N . PRO A 1 245 ? 7.306 -6.519 -27.041 1.00 85.00 245 PRO A N 1
ATOM 1892 C CA . PRO A 1 245 ? 7.769 -6.475 -28.417 1.00 85.00 245 PRO A CA 1
ATOM 1893 C C . PRO A 1 245 ? 6.661 -6.506 -29.473 1.00 85.00 245 PRO A C 1
ATOM 1895 O O . PRO A 1 245 ? 6.956 -6.125 -30.607 1.00 85.00 245 PRO A O 1
ATOM 1898 N N . GLU A 1 246 ? 5.450 -6.970 -29.150 1.00 86.06 246 GLU A N 1
ATOM 1899 C CA . GLU A 1 246 ? 4.335 -7.047 -30.102 1.00 86.06 246 GLU A CA 1
ATOM 1900 C C . GLU A 1 246 ? 3.794 -5.652 -30.431 1.00 86.06 246 GLU A C 1
ATOM 1902 O O . GLU A 1 246 ? 3.677 -5.310 -31.611 1.00 86.06 246 GLU A O 1
ATOM 1907 N N . VAL A 1 247 ? 3.614 -4.793 -29.423 1.00 85.38 247 VAL A N 1
ATOM 1908 C CA . VAL A 1 247 ? 3.288 -3.364 -29.621 1.00 85.38 247 VAL A CA 1
ATOM 1909 C C . VAL A 1 247 ? 4.511 -2.483 -29.913 1.00 85.38 247 VAL A C 1
ATOM 1911 O O . VAL A 1 247 ? 4.386 -1.311 -30.274 1.00 85.38 247 VAL A O 1
ATOM 1914 N N . GLY A 1 248 ? 5.723 -3.033 -29.793 1.00 87.12 248 GLY A N 1
ATOM 1915 C CA . GLY A 1 248 ? 6.972 -2.338 -30.118 1.00 87.12 248 GLY A CA 1
ATOM 1916 C C . GLY A 1 248 ? 7.372 -1.250 -29.113 1.00 87.12 248 GLY A C 1
ATOM 1917 O O . GLY A 1 248 ? 8.073 -0.305 -29.492 1.00 87.12 248 GLY A O 1
ATOM 1918 N N . GLY A 1 249 ? 6.948 -1.389 -27.857 1.00 91.38 249 GLY A N 1
ATOM 1919 C CA . GLY A 1 249 ? 7.180 -0.439 -26.768 1.00 91.38 249 GLY A CA 1
ATOM 1920 C C . GLY A 1 249 ? 6.858 -1.061 -25.412 1.00 91.38 249 GLY A C 1
ATOM 1921 O O . GLY A 1 249 ? 6.927 -2.277 -25.257 1.00 91.38 249 GLY A O 1
ATOM 1922 N N . SER A 1 250 ? 6.539 -0.231 -24.427 1.00 93.38 250 SER A N 1
ATOM 1923 C CA . SER A 1 250 ? 6.163 -0.679 -23.086 1.00 93.38 250 SER A CA 1
ATOM 1924 C C . SER A 1 250 ? 4.657 -0.664 -22.878 1.00 93.38 250 SER A C 1
ATOM 1926 O O . SER A 1 250 ? 3.976 0.266 -23.310 1.00 93.38 250 SER A O 1
ATOM 1928 N N . GLU A 1 251 ? 4.172 -1.625 -22.102 1.00 91.06 251 GLU A N 1
ATOM 1929 C CA . GLU A 1 251 ? 2.802 -1.669 -21.599 1.00 91.06 251 GLU A CA 1
ATOM 1930 C C . GLU A 1 251 ? 2.793 -1.604 -20.076 1.00 91.06 251 GLU A C 1
ATOM 1932 O O . GLU A 1 251 ? 3.698 -2.116 -19.411 1.00 91.06 251 GLU A O 1
ATOM 1937 N N . ALA A 1 252 ? 1.771 -0.947 -19.530 1.00 89.75 252 ALA A N 1
ATOM 1938 C CA . ALA A 1 252 ? 1.521 -0.898 -18.101 1.00 89.75 252 ALA A CA 1
ATOM 1939 C C . ALA A 1 252 ? 0.488 -1.962 -17.736 1.00 89.75 252 ALA A C 1
ATOM 1941 O O . ALA A 1 252 ? -0.656 -1.909 -18.183 1.00 89.75 252 ALA A O 1
ATOM 1942 N N . LEU A 1 253 ? 0.889 -2.907 -16.894 1.00 85.81 253 LEU A N 1
ATOM 1943 C CA . LEU A 1 253 ? -0.021 -3.865 -16.294 1.00 85.81 253 LEU A CA 1
ATOM 1944 C C . LEU A 1 253 ? -0.637 -3.220 -15.060 1.00 85.81 253 LEU A C 1
ATOM 1946 O O . LEU A 1 253 ? 0.066 -2.893 -14.097 1.00 85.81 253 LEU A O 1
ATOM 1950 N N . LEU A 1 254 ? -1.951 -3.020 -15.136 1.00 79.12 254 LEU A N 1
ATOM 1951 C CA . LEU A 1 254 ? -2.770 -2.611 -14.008 1.00 79.12 254 LEU A CA 1
ATOM 1952 C C . LEU A 1 254 ? -2.808 -3.769 -13.024 1.00 79.12 254 LEU A C 1
ATOM 1954 O O . LEU A 1 254 ? -3.300 -4.853 -13.344 1.00 79.12 254 LEU A O 1
ATOM 1958 N N . LEU A 1 255 ? -2.250 -3.543 -11.845 1.00 76.12 255 LEU A N 1
ATOM 1959 C CA . LEU A 1 255 ? -2.430 -4.466 -10.745 1.00 76.12 255 LEU A CA 1
ATOM 1960 C C . LEU A 1 255 ? -3.765 -4.092 -10.082 1.00 76.12 255 LEU A C 1
ATOM 1962 O O . LEU A 1 255 ? -4.164 -2.925 -10.137 1.00 76.12 255 LEU A O 1
ATOM 1966 N N . PRO A 1 256 ? -4.552 -5.058 -9.592 1.00 59.62 256 PRO A N 1
ATOM 1967 C CA . PRO A 1 256 ? -5.861 -4.724 -9.062 1.00 59.62 256 PRO A CA 1
ATOM 1968 C C . PRO A 1 256 ? -5.671 -4.031 -7.707 1.00 59.62 256 PRO A C 1
ATOM 1970 O O . PRO A 1 256 ? -5.118 -4.630 -6.791 1.00 59.62 256 PRO A O 1
ATOM 1973 N N . HIS A 1 257 ? -6.132 -2.784 -7.617 1.00 57.22 257 HIS A N 1
ATOM 1974 C CA . HIS A 1 257 ? -6.187 -1.966 -6.401 1.00 57.22 257 HIS A CA 1
ATOM 1975 C C . HIS A 1 257 ? -7.633 -1.522 -6.190 1.00 57.22 257 HIS A C 1
ATOM 1977 O O . HIS A 1 257 ? -8.307 -1.196 -7.175 1.00 57.22 257 HIS A O 1
ATOM 1983 N N . GLN A 1 258 ? -8.101 -1.504 -4.940 1.00 46.69 258 GLN A N 1
ATOM 1984 C CA . GLN A 1 258 ? -9.386 -0.912 -4.547 1.00 46.69 258 GLN A CA 1
ATOM 1985 C C . GLN A 1 258 ? -9.184 0.328 -3.673 1.00 46.69 258 GLN A C 1
ATOM 1987 O O . GLN A 1 258 ? -8.237 0.353 -2.855 1.00 46.69 258 GLN A O 1
#

Secondary structure (DSSP, 8-state):
--HHHHHHHHHHHHHHTTSGGGS-HHHHHHHHHHHHHHHHHH-TTTS-HHHHHHHHHHHHTSTT-S-HHHHHHHHHHHHHHHHHHHHHHHHHT-HHHHHHHHHHHHHSTT--HHHHHHHHHHHHHHHHHHH-----HHHHHHHHHHHHHHHHHSTTGGG--HHHHHHHHHHHTEETTEES-SEEEE-SSEEEEEE-GGGHHHHHTTHHHHHHHHHHHHHHHTS--EEEEEETTT--EEEEEEEETTTTEEEEEE----